Protein AF-A0A1S8CAJ8-F1 (afdb_monomer_lite)

pLDDT: mean 70.25, std 17.39, range [28.42, 95.5]

Secondary structure (DSSP, 8-state):
-TTHHHHTHHHHHHHHHHHHHHHHHHHTT---SSS--GGG-HHHHHHHHHHHHHHHHHHHT----HHHHHHHHHHHHHHHHHHHHHHHHT-S----S-------S------SS---SSS--EETTEE------B-TT-PBP-SEE-B-TTSPBP------TT-S-B-EEE-PPBPTTS-B-TTEES--EEE-SS-BBTTSPBPPTT-S-TTPPPPP--PPPPPP-------PPPP-

Foldseek 3Di:
DVVVVVVCVLVVLLVVLQCLLQVLLVVLVQDDPPFGQPPNDSVVSVVSSVVSSVLSNVLVVDPDDPVVNVVSVVVVVVVSVVSNVSSVVVPPPPCPDDDDDDDDDDDDDDPPADLDDPDFDADPVGFAAFDFDADLQGHTDFFDFDADPVRHGHTGHHDDQLPLQADWDWDFDADPVRHGDPRTPGIDIAGPPLCAGPVRHHDDPPSDDRPDDHDDDDDDHDPDPPPPPPPDDDDD

Radius of gyration: 28.66 Å; chains: 1; bounding box: 57×83×65 Å

Sequence (236 aa):
MRRLLLELRPAWWVLRGYLLIAVPCALAGQWDFPFPYPLGSSVLGLLLTVGAIAGSVALGRRERGPRLDRLIAVAGAFLGFVGFVLAVDSTGPSSADYGYVADSGYAPAPVLEQAVGQYPLVSRYGPVTDVLPFDAEGAPLEGVLLYDQDGRPLQVGFQEWWADGCARELRQPLADDGVPVANVFPQQYVLDGSGRDLNGVPVPLGSCDATVQRPDVAVPQFPASTSVSEATPPGD

Structure (mmCIF, N/CA/C/O backbone):
data_AF-A0A1S8CAJ8-F1
#
_entry.id   AF-A0A1S8CAJ8-F1
#
loop_
_atom_site.group_PDB
_atom_site.id
_atom_site.type_symbol
_atom_site.label_atom_id
_atom_site.label_alt_id
_atom_site.label_comp_id
_atom_site.label_asym_id
_atom_site.label_entity_id
_atom_site.label_seq_id
_atom_site.pdbx_PDB_ins_code
_atom_site.Cartn_x
_atom_site.Cartn_y
_atom_site.Cartn_z
_atom_site.occupancy
_atom_site.B_iso_or_equiv
_atom_site.auth_seq_id
_atom_site.auth_comp_id
_atom_site.auth_asym_id
_atom_site.auth_atom_id
_atom_site.pdbx_PDB_model_num
ATOM 1 N N . MET A 1 1 ? -36.709 -16.012 46.583 1.00 49.19 1 MET A N 1
ATOM 2 C CA . MET A 1 1 ? -36.529 -15.231 45.332 1.00 49.19 1 MET A CA 1
ATOM 3 C C . MET A 1 1 ? -36.386 -13.714 45.521 1.00 49.19 1 MET A C 1
ATOM 5 O O . MET A 1 1 ? -35.507 -13.153 44.889 1.00 49.19 1 MET A O 1
ATOM 9 N N . ARG A 1 2 ? -37.142 -13.021 46.395 1.00 49.50 2 ARG A N 1
ATOM 10 C CA . ARG A 1 2 ? -37.033 -11.545 46.559 1.00 49.50 2 ARG A CA 1
ATOM 11 C C . ARG A 1 2 ? -35.671 -10.999 47.046 1.00 49.50 2 ARG A C 1
ATOM 13 O O . ARG A 1 2 ? -35.387 -9.837 46.787 1.00 49.50 2 ARG A O 1
ATOM 20 N N . ARG A 1 3 ? -34.829 -11.801 47.717 1.00 50.88 3 ARG A N 1
ATOM 21 C CA . ARG A 1 3 ? -33.491 -11.369 48.186 1.00 50.88 3 ARG A CA 1
ATOM 22 C C . ARG A 1 3 ? -32.431 -11.301 47.073 1.00 50.88 3 ARG A C 1
ATOM 24 O O . ARG A 1 3 ? -31.668 -10.347 47.059 1.00 50.88 3 ARG A O 1
ATOM 31 N N . LEU A 1 4 ? -32.474 -12.202 46.086 1.00 49.84 4 LEU A N 1
ATOM 32 C CA . LEU A 1 4 ? -31.565 -12.169 44.924 1.00 49.84 4 LEU A CA 1
ATOM 33 C C . LEU A 1 4 ? -31.758 -10.897 44.073 1.00 49.84 4 LEU A C 1
ATOM 35 O O . LEU A 1 4 ? -30.799 -10.321 43.575 1.00 49.84 4 LEU A O 1
ATOM 39 N N . LEU A 1 5 ? -32.995 -10.395 43.974 1.00 48.28 5 LEU A N 1
ATOM 40 C CA . LEU A 1 5 ? -33.307 -9.143 43.268 1.00 48.28 5 LEU A CA 1
ATOM 41 C C . LEU A 1 5 ? -32.821 -7.881 44.004 1.00 48.28 5 LEU A C 1
ATOM 43 O O . LEU A 1 5 ? -32.692 -6.831 43.380 1.00 48.28 5 LEU A O 1
ATOM 47 N N . LEU A 1 6 ? -32.567 -7.957 45.316 1.00 48.22 6 LEU A N 1
ATOM 48 C CA . LEU A 1 6 ? -32.008 -6.853 46.105 1.00 48.22 6 LEU A CA 1
ATOM 49 C C . LEU A 1 6 ? -30.480 -6.777 45.961 1.00 48.22 6 LEU A C 1
ATOM 51 O O . LEU A 1 6 ? -29.946 -5.674 45.884 1.00 48.22 6 LEU A O 1
ATOM 55 N N . GLU A 1 7 ? -29.805 -7.923 45.843 1.00 51.38 7 GLU A N 1
ATOM 56 C CA . GLU A 1 7 ? -28.356 -8.013 45.591 1.00 51.38 7 GLU A CA 1
ATOM 57 C C . GLU A 1 7 ? -27.968 -7.708 44.139 1.00 51.38 7 GLU A C 1
ATOM 59 O O . GLU A 1 7 ? -26.875 -7.210 43.896 1.00 51.38 7 GLU A O 1
ATOM 64 N N . LEU A 1 8 ? -28.871 -7.912 43.173 1.00 50.31 8 LEU A N 1
ATOM 65 C CA . LEU A 1 8 ? -28.657 -7.550 41.763 1.00 50.31 8 LEU A CA 1
ATOM 66 C C . LEU A 1 8 ? -28.919 -6.067 41.452 1.00 50.31 8 LEU A C 1
ATOM 68 O O . LEU A 1 8 ? -28.642 -5.621 40.337 1.00 50.31 8 LEU A O 1
ATOM 72 N N . ARG A 1 9 ? -29.431 -5.278 42.410 1.00 58.22 9 ARG A N 1
ATOM 73 C CA . ARG A 1 9 ? -29.686 -3.838 42.206 1.00 58.22 9 ARG A CA 1
ATOM 74 C C . ARG A 1 9 ? -28.460 -3.082 41.681 1.00 58.22 9 ARG A C 1
ATOM 76 O O . ARG A 1 9 ? -28.633 -2.351 40.715 1.00 58.22 9 ARG A O 1
ATOM 83 N N . PRO A 1 10 ? -27.241 -3.258 42.224 1.00 58.81 10 PRO A N 1
ATOM 84 C CA . PRO A 1 10 ? -26.060 -2.568 41.709 1.00 58.81 10 PRO A CA 1
ATOM 85 C C . PRO A 1 10 ? -25.704 -3.028 40.290 1.00 58.81 10 PRO A C 1
ATOM 87 O O . PRO A 1 10 ? -25.408 -2.199 39.434 1.00 58.81 10 PRO A O 1
ATOM 90 N N . ALA A 1 11 ? -25.799 -4.336 40.020 1.00 61.97 11 ALA A N 1
ATOM 91 C CA . ALA A 1 11 ? -25.474 -4.927 38.721 1.00 61.97 11 ALA A CA 1
ATOM 92 C C . ALA A 1 11 ? -26.404 -4.426 37.608 1.00 61.97 11 ALA A C 1
ATOM 94 O O . ALA A 1 11 ? -25.954 -4.126 36.504 1.00 61.97 11 ALA A O 1
ATOM 95 N N . TRP A 1 12 ? -27.691 -4.245 37.914 1.00 69.19 12 TRP A N 1
ATOM 96 C CA . TRP A 1 12 ? -28.657 -3.686 36.970 1.00 69.19 12 TRP A CA 1
ATOM 97 C C . TRP A 1 12 ? -28.318 -2.249 36.553 1.00 69.19 12 TRP A C 1
ATOM 99 O O . TRP A 1 12 ? -28.575 -1.842 35.422 1.00 69.19 12 TRP A O 1
ATOM 109 N N . TRP A 1 13 ? -27.721 -1.460 37.445 1.00 71.38 13 TRP A N 1
ATOM 110 C CA . TRP A 1 13 ? -27.419 -0.060 37.144 1.00 71.38 13 TRP A CA 1
ATOM 111 C C . TRP A 1 13 ? -26.140 0.077 36.334 1.00 71.38 13 TRP A C 1
ATOM 113 O O . TRP A 1 13 ? -26.065 0.940 35.460 1.00 71.38 13 TRP A O 1
ATOM 123 N N . VAL A 1 14 ? -25.177 -0.813 36.574 1.00 68.12 14 VAL A N 1
ATOM 124 C CA . VAL A 1 14 ? -24.003 -0.975 35.714 1.00 68.12 14 VAL A CA 1
ATOM 125 C C . VAL A 1 14 ? -24.443 -1.394 34.313 1.00 68.12 14 VAL A C 1
ATOM 127 O O . VAL A 1 14 ? -24.065 -0.740 33.345 1.00 68.12 14 VAL A O 1
ATOM 130 N N . LEU A 1 15 ? -25.324 -2.394 34.204 1.00 71.44 15 LEU A N 1
ATOM 131 C CA . LEU A 1 15 ? -25.868 -2.843 32.922 1.00 71.44 15 LEU A CA 1
ATOM 132 C C . LEU A 1 15 ? -26.594 -1.713 32.180 1.00 71.44 15 LEU A C 1
ATOM 134 O O . LEU A 1 15 ? -26.384 -1.530 30.988 1.00 71.44 15 LEU A O 1
ATOM 138 N N . ARG A 1 16 ? -27.399 -0.905 32.878 1.00 73.69 16 ARG A N 1
ATOM 139 C CA . ARG A 1 16 ? -28.088 0.244 32.272 1.00 73.69 16 ARG A CA 1
ATOM 140 C C . ARG A 1 16 ? -27.120 1.318 31.770 1.00 73.69 16 ARG A C 1
ATOM 142 O O . ARG A 1 16 ? -27.332 1.853 30.687 1.00 73.69 16 ARG A O 1
ATOM 149 N N . GLY A 1 17 ? -26.084 1.639 32.547 1.00 68.00 17 GLY A N 1
ATOM 150 C CA . GLY A 1 17 ? -25.059 2.609 32.146 1.00 68.00 17 GLY A CA 1
ATOM 151 C C . GLY A 1 17 ? -24.258 2.126 30.939 1.00 68.00 17 GLY A C 1
ATOM 152 O O . GLY A 1 17 ? -24.022 2.894 30.015 1.00 68.00 17 GLY A O 1
ATOM 153 N N . TYR A 1 18 ? -23.927 0.834 30.914 1.00 67.31 18 TYR A N 1
ATOM 154 C CA . TYR A 1 18 ? -23.268 0.192 29.782 1.00 67.31 18 TYR A CA 1
ATOM 155 C C . TYR A 1 18 ? -24.151 0.202 28.529 1.00 67.31 18 TYR A C 1
ATOM 157 O O . TYR A 1 18 ? -23.716 0.666 27.481 1.00 67.31 18 TYR A O 1
ATOM 165 N N . LEU A 1 19 ? -25.417 -0.219 28.640 1.00 68.81 19 LEU A N 1
ATOM 166 C CA . LEU A 1 19 ? -26.355 -0.269 27.511 1.00 68.81 19 LEU A CA 1
ATOM 167 C C . LEU A 1 19 ? -26.645 1.106 26.895 1.00 68.81 19 LEU A C 1
ATOM 169 O O . LEU A 1 19 ? -26.866 1.181 25.690 1.00 68.81 19 LEU A O 1
ATOM 173 N N . LEU A 1 20 ? -26.609 2.186 27.683 1.00 69.56 20 LEU A N 1
ATOM 174 C CA . LEU A 1 20 ? -26.774 3.549 27.165 1.00 69.56 20 LEU A CA 1
ATOM 175 C C . LEU A 1 20 ? -25.691 3.957 26.161 1.00 69.56 20 LEU A C 1
ATOM 177 O O . LEU A 1 20 ? -25.966 4.798 25.315 1.00 69.56 20 LEU A O 1
ATOM 181 N N . ILE A 1 21 ? -24.490 3.386 26.255 1.00 66.25 21 ILE A N 1
ATOM 182 C CA . ILE A 1 21 ? -23.379 3.669 25.335 1.00 66.25 21 ILE A CA 1
ATOM 183 C C . ILE A 1 21 ? -23.249 2.550 24.298 1.00 66.25 21 ILE A C 1
ATOM 185 O O . ILE A 1 21 ? -23.093 2.808 23.109 1.00 66.25 21 ILE A O 1
ATOM 189 N N . ALA A 1 22 ? -23.397 1.300 24.736 1.00 64.69 22 ALA A N 1
ATOM 190 C CA . ALA A 1 22 ? -23.270 0.113 23.905 1.00 64.69 22 ALA A CA 1
ATOM 191 C C . ALA A 1 22 ? -24.309 0.063 22.770 1.00 64.69 22 ALA A C 1
ATOM 193 O O . ALA A 1 22 ? -23.949 -0.229 21.634 1.00 64.69 22 ALA A O 1
ATOM 194 N N . VAL A 1 23 ? -25.585 0.365 23.039 1.00 66.81 23 VAL A N 1
ATOM 195 C CA . VAL A 1 23 ? -26.645 0.261 22.018 1.00 66.81 23 VAL A CA 1
ATOM 196 C C . VAL A 1 23 ? -26.480 1.302 20.900 1.00 66.81 23 VAL A C 1
ATOM 198 O O . VAL A 1 23 ? -26.521 0.903 19.737 1.00 66.81 23 VAL A O 1
ATOM 201 N N . PRO A 1 24 ? -26.237 2.599 21.184 1.00 62.88 24 PRO A N 1
ATOM 202 C CA . PRO A 1 24 ? -25.949 3.572 20.130 1.00 62.88 24 PRO A CA 1
ATOM 203 C C . PRO A 1 24 ? -24.703 3.227 19.306 1.00 62.88 24 PRO A C 1
ATOM 205 O O . PRO A 1 24 ? -24.753 3.316 18.084 1.00 62.88 24 PRO A O 1
ATOM 208 N N . CYS A 1 25 ? -23.616 2.776 19.942 1.00 62.31 25 CYS A N 1
ATOM 209 C CA . CYS A 1 25 ? -22.395 2.390 19.226 1.00 62.31 25 CYS A CA 1
ATOM 210 C C . CYS A 1 25 ? -22.593 1.140 18.355 1.00 62.31 25 CYS A C 1
ATOM 212 O O . CYS A 1 25 ? -22.070 1.089 17.245 1.00 62.31 25 CYS A O 1
ATOM 214 N N . ALA A 1 26 ? -23.386 0.163 18.811 1.00 62.94 26 ALA A N 1
ATOM 215 C CA . ALA A 1 26 ? -23.750 -1.006 18.009 1.00 62.94 26 ALA A CA 1
ATOM 216 C C . ALA A 1 26 ? -24.586 -0.624 16.777 1.00 62.94 26 ALA A C 1
ATOM 218 O O . ALA A 1 26 ? -24.349 -1.141 15.690 1.00 62.94 26 ALA A O 1
ATOM 219 N N . LEU A 1 27 ? -25.538 0.304 16.928 1.00 65.88 27 LEU A N 1
ATOM 220 C CA . LEU A 1 27 ? -26.359 0.796 15.815 1.00 65.88 27 LEU A CA 1
ATOM 221 C C . LEU A 1 27 ? -25.560 1.637 14.809 1.00 65.88 27 LEU A C 1
ATOM 223 O O . LEU A 1 27 ? -25.912 1.660 13.635 1.00 65.88 27 LEU A O 1
ATOM 227 N N . ALA A 1 28 ? -24.487 2.295 15.253 1.00 61.41 28 ALA A N 1
ATOM 228 C CA . ALA A 1 28 ? -23.590 3.081 14.407 1.00 61.41 28 ALA A CA 1
ATOM 229 C C . ALA A 1 28 ? -22.480 2.248 13.730 1.00 61.41 28 ALA A C 1
ATOM 231 O O . ALA A 1 28 ? -21.616 2.818 13.072 1.00 61.41 28 ALA A O 1
ATOM 232 N N . GLY A 1 29 ? -22.451 0.921 13.918 1.00 57.50 29 GLY A N 1
ATOM 233 C CA . GLY A 1 29 ? -21.389 0.055 13.383 1.00 57.50 29 GLY A CA 1
ATOM 234 C C . GLY A 1 29 ? -20.019 0.233 14.059 1.00 57.50 29 GLY A C 1
ATOM 235 O O . GLY A 1 29 ? -19.026 -0.299 13.580 1.00 57.50 29 GLY A O 1
ATOM 236 N N . GLN A 1 30 ? -19.955 0.953 15.183 1.00 58.12 30 GLN A N 1
ATOM 237 C CA . GLN A 1 30 ? -18.731 1.314 15.916 1.00 58.12 30 GLN A CA 1
ATOM 238 C C . GLN A 1 30 ? -18.498 0.378 17.117 1.00 58.12 30 GLN A C 1
ATOM 240 O O . GLN A 1 30 ? -18.263 0.815 18.253 1.00 58.12 30 GLN A O 1
ATOM 245 N N . TRP A 1 31 ? -18.649 -0.927 16.887 1.00 53.81 31 TRP A N 1
ATOM 246 C CA . TRP A 1 31 ? -18.607 -1.947 17.931 1.00 53.81 31 TRP A CA 1
ATOM 247 C C . TRP A 1 31 ? -17.283 -2.709 17.936 1.00 53.81 31 TRP A C 1
ATOM 249 O O . TRP A 1 31 ? -16.993 -3.437 16.994 1.00 53.81 31 TRP A O 1
ATOM 259 N N . ASP A 1 32 ? -16.556 -2.623 19.050 1.00 57.66 32 ASP A N 1
ATOM 260 C CA . ASP A 1 32 ? -15.457 -3.527 19.382 1.00 57.66 32 ASP A CA 1
ATOM 261 C C . ASP A 1 32 ? -15.724 -4.155 20.753 1.00 57.66 32 ASP A C 1
ATOM 263 O O . ASP A 1 32 ? -16.130 -3.495 21.713 1.00 57.66 32 ASP A O 1
ATOM 267 N N . PHE A 1 33 ? -15.544 -5.468 20.865 1.00 48.41 33 PHE A N 1
ATOM 268 C CA . PHE A 1 33 ? -15.739 -6.164 22.134 1.00 48.41 33 PHE A CA 1
ATOM 269 C C . PHE A 1 33 ? -14.426 -6.144 22.934 1.00 48.41 33 PHE A C 1
ATOM 271 O O . PHE A 1 33 ? -13.413 -6.596 22.401 1.00 48.41 33 PHE A O 1
ATOM 278 N N . PRO A 1 34 ? -14.391 -5.699 24.210 1.00 53.03 34 PRO A N 1
ATOM 279 C CA . PRO A 1 34 ? -15.514 -5.362 25.097 1.00 53.03 34 PRO A CA 1
ATOM 280 C C . PRO A 1 34 ? -15.831 -3.855 25.254 1.00 53.03 34 PRO A C 1
ATOM 282 O O . PRO A 1 34 ? -16.718 -3.516 26.047 1.00 53.03 34 PRO A O 1
ATOM 285 N N . PHE A 1 35 ? -15.136 -2.953 24.549 1.00 56.06 35 PHE A N 1
ATOM 286 C CA . PHE A 1 35 ? -15.301 -1.501 24.693 1.00 56.06 35 PHE A CA 1
ATOM 287 C C . PHE A 1 35 ? -15.752 -0.841 23.383 1.00 56.06 35 PHE A C 1
ATOM 289 O O . PHE A 1 35 ? -15.041 -0.957 22.387 1.00 56.06 35 PHE A O 1
ATOM 296 N N . PRO A 1 36 ? -16.874 -0.092 23.386 1.00 55.28 36 PRO A N 1
ATOM 297 C CA . PRO A 1 36 ? -17.313 0.637 22.203 1.00 55.28 36 PRO A CA 1
ATOM 298 C C . PRO A 1 36 ? -16.224 1.616 21.751 1.00 55.28 36 PRO A C 1
ATOM 300 O O . PRO A 1 36 ? -15.539 2.210 22.588 1.00 55.28 36 PRO A O 1
ATOM 303 N N . TYR A 1 37 ? -16.090 1.793 20.437 1.00 62.34 37 TYR A N 1
ATOM 304 C CA . TYR A 1 37 ? -15.040 2.589 19.800 1.00 62.34 37 TYR A CA 1
ATOM 305 C C . TYR A 1 37 ? -15.639 3.848 19.146 1.00 62.34 37 TYR A C 1
ATOM 307 O O . TYR A 1 37 ? -15.637 3.978 17.922 1.00 62.34 37 TYR A O 1
ATOM 315 N N . PRO A 1 38 ? -16.209 4.787 19.928 1.00 56.25 38 PRO A N 1
ATOM 316 C CA . PRO A 1 38 ? -16.704 6.026 19.358 1.00 56.25 38 PRO A CA 1
ATOM 317 C C . PRO A 1 38 ? -15.524 6.854 18.833 1.00 56.25 38 PRO A C 1
ATOM 319 O O . PRO A 1 38 ? -14.527 7.049 19.536 1.00 56.25 38 PRO A O 1
ATOM 322 N N . LEU A 1 39 ? -15.662 7.377 17.612 1.00 52.75 39 LEU A N 1
ATOM 323 C CA . LEU A 1 39 ? -14.756 8.373 17.016 1.00 52.75 39 LEU A CA 1
ATOM 324 C C . LEU A 1 39 ? -13.290 7.932 16.836 1.00 52.75 39 LEU A C 1
ATOM 326 O O . LEU A 1 39 ? -12.401 8.782 16.834 1.00 52.75 39 LEU A O 1
ATOM 330 N N . GLY A 1 40 ? -12.983 6.638 16.723 1.00 55.88 40 GLY A N 1
ATOM 331 C CA . GLY A 1 40 ? -11.590 6.233 16.500 1.00 55.88 40 GLY A CA 1
ATOM 332 C C . GLY A 1 40 ? -10.734 6.106 17.772 1.00 55.88 40 GLY A C 1
ATOM 333 O O . GLY A 1 40 ? -9.522 5.899 17.685 1.00 55.88 40 GLY A O 1
ATOM 334 N N . SER A 1 41 ? -11.313 6.246 18.975 1.00 59.03 41 SER A N 1
ATOM 335 C CA . SER A 1 41 ? -10.549 6.239 20.232 1.00 59.03 41 SER A CA 1
ATOM 336 C C . SER A 1 41 ? -11.132 5.305 21.292 1.00 59.03 41 SER A C 1
ATOM 338 O O . SER A 1 41 ? -12.169 5.571 21.904 1.00 59.03 41 SER A O 1
ATOM 340 N N . SER A 1 42 ? -10.382 4.246 21.602 1.00 61.88 42 SER A N 1
ATOM 341 C CA . SER A 1 42 ? -10.684 3.298 22.684 1.00 61.88 42 SER A CA 1
ATOM 342 C C . SER A 1 42 ? -10.671 3.954 24.073 1.00 61.88 42 SER A C 1
ATOM 344 O O . SER A 1 42 ? -11.432 3.564 24.960 1.00 61.88 42 SER A O 1
ATOM 346 N N . VAL A 1 43 ? -9.863 5.002 24.262 1.00 66.38 43 VAL A N 1
ATOM 347 C CA . VAL A 1 43 ? -9.785 5.766 25.520 1.00 66.38 43 VAL A CA 1
ATOM 348 C C . VAL A 1 43 ? -11.067 6.566 25.754 1.00 66.38 43 VAL A C 1
ATOM 350 O O . VAL A 1 43 ? -11.585 6.600 26.871 1.00 66.38 43 VAL A O 1
ATOM 353 N N . LEU A 1 44 ? -11.611 7.179 24.701 1.00 65.62 44 LEU A N 1
ATOM 354 C CA . LEU A 1 44 ? -12.826 7.986 24.789 1.00 65.62 44 LEU A CA 1
ATOM 355 C C . LEU A 1 44 ? -14.062 7.109 25.039 1.00 65.62 44 LEU A C 1
ATOM 357 O O . LEU A 1 44 ? -14.877 7.430 25.907 1.00 65.62 44 LEU A O 1
ATOM 361 N N . GLY A 1 45 ? -14.146 5.954 24.370 1.00 63.22 45 GLY A N 1
ATOM 362 C CA . GLY A 1 45 ? -15.167 4.937 24.634 1.00 63.22 45 GLY A CA 1
ATOM 363 C C . GLY A 1 45 ? -15.148 4.421 26.072 1.00 63.22 45 GLY A 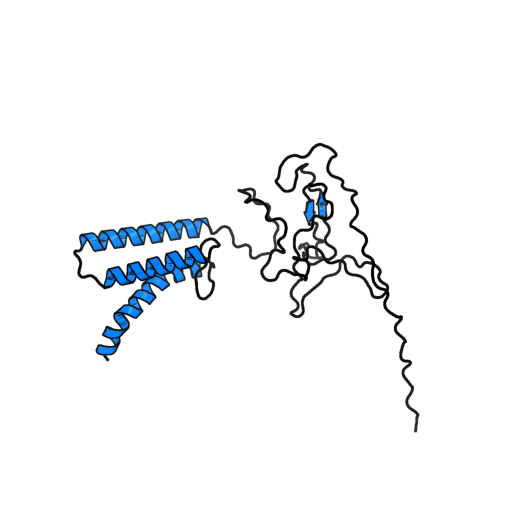C 1
ATOM 364 O O . GLY A 1 45 ? -16.198 4.313 26.716 1.00 63.22 45 GLY A O 1
ATOM 365 N N . LEU A 1 46 ? -13.955 4.188 26.628 1.00 66.50 46 LEU A N 1
ATOM 366 C CA . LEU A 1 46 ? -13.790 3.782 28.022 1.00 66.50 46 LEU A CA 1
ATOM 367 C C . LEU A 1 46 ? -14.242 4.878 28.996 1.00 66.50 46 LEU A C 1
ATOM 369 O O . LEU A 1 46 ? -14.992 4.591 29.930 1.00 66.50 46 LEU A O 1
ATOM 373 N N . LEU A 1 47 ? -13.858 6.136 28.767 1.00 67.69 47 LEU A N 1
ATOM 374 C CA . LEU A 1 47 ? -14.250 7.258 29.628 1.00 67.69 47 LEU A CA 1
ATOM 375 C C . LEU A 1 47 ? -15.762 7.503 29.621 1.00 67.69 47 LEU A C 1
ATOM 377 O O . LEU A 1 47 ? -16.351 7.693 30.688 1.00 67.69 47 LEU A O 1
ATOM 381 N N . LEU A 1 48 ? -16.407 7.448 28.452 1.00 67.12 48 LEU A N 1
ATOM 382 C CA . LEU A 1 48 ? -17.862 7.583 28.341 1.00 67.12 48 LEU A CA 1
ATOM 383 C C . LEU A 1 48 ? -18.590 6.433 29.035 1.00 67.12 48 LEU A C 1
ATOM 385 O O . LEU A 1 48 ? -19.544 6.667 29.776 1.00 67.12 48 LEU A O 1
ATOM 389 N N . THR A 1 49 ? -18.109 5.203 28.856 1.00 67.69 49 THR A N 1
ATOM 390 C CA . THR A 1 49 ? -18.702 4.017 29.486 1.00 67.69 49 THR A CA 1
ATOM 391 C C . THR A 1 49 ? 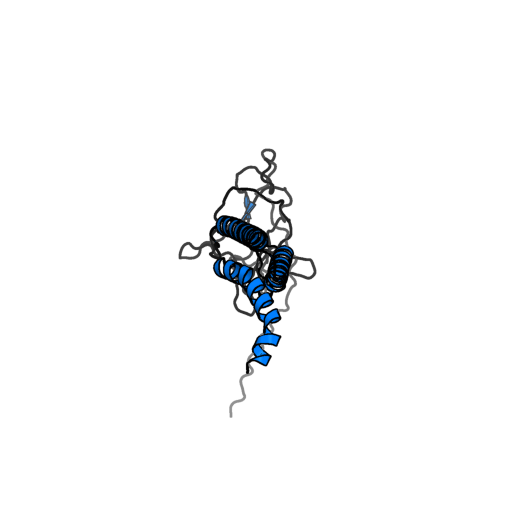-18.569 4.081 31.006 1.00 67.69 49 THR A C 1
ATOM 393 O O . THR A 1 49 ? -19.552 3.906 31.727 1.00 67.69 49 THR A O 1
ATOM 396 N N . VAL A 1 50 ? -17.380 4.408 31.519 1.00 67.94 50 VAL A N 1
ATOM 397 C CA . VAL A 1 50 ? -17.140 4.568 32.962 1.00 67.94 50 VAL A CA 1
ATOM 398 C C . VAL A 1 50 ? -17.962 5.728 33.527 1.00 67.94 50 VAL A C 1
ATOM 400 O O . VAL A 1 50 ? -18.571 5.577 34.586 1.00 67.94 50 VAL A O 1
ATOM 403 N N . GLY A 1 51 ? -18.051 6.856 32.818 1.00 71.12 51 GLY A N 1
ATOM 404 C CA . GLY A 1 51 ? -18.872 8.004 33.207 1.00 71.12 51 GLY A CA 1
ATOM 405 C C . GLY A 1 51 ? -20.366 7.676 33.262 1.00 71.12 51 GLY A C 1
ATOM 406 O O . GLY A 1 51 ? -21.036 8.008 34.242 1.00 71.12 51 GLY A O 1
ATOM 407 N N . ALA A 1 52 ? -20.884 6.960 32.263 1.00 70.31 52 ALA A N 1
ATOM 408 C CA . ALA A 1 52 ? -22.278 6.523 32.208 1.00 70.31 52 ALA A CA 1
ATOM 409 C C . ALA A 1 52 ? -22.606 5.503 33.307 1.00 70.31 52 ALA A C 1
ATOM 411 O O . ALA A 1 52 ? -23.650 5.603 33.957 1.00 70.31 52 ALA A O 1
ATOM 412 N N . ILE A 1 53 ? -21.699 4.558 33.577 1.00 69.38 53 ILE A N 1
ATOM 413 C CA . ILE A 1 53 ? -21.825 3.609 34.691 1.00 69.38 53 ILE A CA 1
ATOM 414 C C . ILE A 1 53 ? -21.811 4.359 36.025 1.00 69.38 53 ILE A C 1
ATOM 416 O O . ILE A 1 53 ? -22.711 4.161 36.839 1.00 69.38 53 ILE A O 1
ATOM 420 N N . ALA A 1 54 ? -20.851 5.259 36.247 1.00 67.88 54 ALA A N 1
ATOM 421 C CA . ALA A 1 54 ? -20.752 6.042 37.477 1.00 67.88 54 ALA A CA 1
ATOM 422 C C . ALA A 1 54 ? -21.987 6.933 37.695 1.00 67.88 54 ALA A C 1
ATOM 424 O O . ALA A 1 54 ? -22.511 6.993 38.809 1.00 67.88 54 ALA A O 1
ATOM 425 N N . GLY A 1 55 ? -22.498 7.570 36.637 1.00 67.38 55 GLY A N 1
ATOM 426 C CA . GLY A 1 55 ? -23.726 8.366 36.667 1.00 67.38 55 GLY A CA 1
ATOM 427 C C . GLY A 1 55 ? -24.965 7.523 36.975 1.00 67.38 55 GLY A C 1
ATOM 428 O O . GLY A 1 55 ? -25.749 7.878 37.854 1.00 67.38 55 GLY A O 1
ATOM 429 N N . SER A 1 56 ? -25.106 6.365 36.325 1.00 67.88 56 SER A N 1
ATOM 430 C CA . SER A 1 56 ? -26.195 5.412 36.573 1.00 67.88 56 SER A CA 1
ATOM 431 C C . SER A 1 56 ? -26.166 4.890 38.016 1.00 67.88 56 SER A C 1
ATOM 433 O O . SER A 1 56 ? -27.189 4.899 38.706 1.00 67.88 56 SER A O 1
ATOM 435 N N . VAL A 1 57 ? -24.973 4.537 38.514 1.00 65.81 57 VAL A N 1
ATOM 436 C CA . VAL A 1 57 ? -24.719 4.109 39.901 1.00 65.81 57 VAL A CA 1
ATOM 437 C C . VAL A 1 57 ? -24.996 5.229 40.907 1.00 65.81 57 VAL A C 1
ATOM 439 O O . VAL A 1 57 ? -25.510 4.965 41.990 1.00 65.81 57 VAL A O 1
ATOM 442 N N . ALA A 1 58 ? -24.695 6.485 40.584 1.00 64.50 58 ALA A N 1
ATOM 443 C CA . ALA A 1 58 ? -24.990 7.617 41.459 1.00 64.50 58 ALA A CA 1
ATOM 444 C C . ALA A 1 58 ? -26.492 7.942 41.515 1.00 64.50 58 ALA A C 1
ATOM 446 O O . ALA A 1 58 ? -26.989 8.305 42.585 1.00 64.50 58 ALA A O 1
ATOM 447 N N . LEU A 1 59 ? -27.202 7.791 40.390 1.00 62.91 59 LEU A N 1
ATOM 448 C CA . LEU A 1 59 ? -28.616 8.136 40.251 1.00 62.91 59 LEU A CA 1
ATOM 449 C C . LEU A 1 59 ? -29.526 7.178 41.017 1.00 62.91 59 LEU A C 1
ATOM 451 O O . LEU A 1 59 ? -30.391 7.625 41.759 1.00 62.91 59 LEU A O 1
ATOM 455 N N . GLY A 1 60 ? -29.324 5.864 40.915 1.00 60.34 60 GLY A N 1
ATOM 456 C CA . GLY A 1 60 ? -30.196 4.957 41.667 1.00 60.34 60 GLY A CA 1
ATOM 457 C C . GLY A 1 60 ? -29.908 4.949 43.179 1.00 60.34 60 GLY A C 1
ATOM 458 O O . GLY A 1 60 ? -30.727 4.456 43.954 1.00 60.34 60 GLY A O 1
ATOM 459 N N . ARG A 1 61 ? -28.723 5.415 43.624 1.00 63.06 61 ARG A N 1
ATOM 460 C CA . ARG A 1 61 ? -28.226 5.231 45.009 1.00 63.06 61 ARG A CA 1
ATOM 461 C C . ARG A 1 61 ? -28.761 6.311 45.936 1.00 63.06 61 ARG A C 1
ATOM 463 O O . ARG A 1 61 ? -28.446 6.294 47.124 1.00 63.06 61 ARG A O 1
ATOM 470 N N . ARG A 1 62 ? -29.509 7.278 45.408 1.00 52.41 62 ARG A N 1
ATOM 471 C CA . ARG A 1 62 ? -29.884 8.490 46.125 1.00 52.41 62 ARG A CA 1
ATOM 472 C C . ARG A 1 62 ? -31.392 8.691 46.097 1.00 52.41 62 ARG A C 1
ATOM 474 O O . ARG A 1 62 ? -31.964 9.012 45.069 1.00 52.41 62 ARG A O 1
ATOM 481 N N . GLU A 1 63 ? -32.000 8.600 47.276 1.00 51.25 63 GLU A N 1
ATOM 482 C CA . GLU A 1 63 ? -33.265 9.264 47.590 1.00 51.25 63 GLU A CA 1
ATOM 483 C C . GLU A 1 63 ? -32.994 10.776 47.642 1.00 51.25 63 GLU A C 1
ATOM 485 O O . GLU A 1 63 ? -32.622 11.322 48.683 1.00 51.25 63 GLU A O 1
ATOM 490 N N . ARG A 1 64 ? -33.044 11.470 46.500 1.00 51.62 64 ARG A N 1
ATOM 491 C CA . ARG A 1 64 ? -32.876 12.930 46.457 1.00 51.62 64 ARG A CA 1
ATOM 492 C C . ARG A 1 64 ? -34.006 13.597 45.698 1.00 51.62 64 ARG A C 1
ATOM 494 O O . ARG A 1 64 ? -34.655 13.005 44.854 1.00 51.62 64 ARG A O 1
ATOM 501 N N . GLY A 1 65 ? -34.294 14.832 46.107 1.00 59.78 65 GLY A N 1
ATOM 502 C CA . GLY A 1 65 ? -35.508 15.538 45.720 1.00 59.78 65 GLY A CA 1
ATOM 503 C C . GLY A 1 65 ? -35.663 15.729 44.202 1.00 59.78 65 GLY A C 1
ATOM 504 O O . GLY A 1 65 ? -34.672 15.891 43.484 1.00 59.78 65 GLY A O 1
ATOM 505 N N . PRO A 1 66 ? -36.915 15.840 43.719 1.00 58.22 66 PRO A N 1
ATOM 506 C CA . PRO A 1 66 ? -37.293 15.716 42.305 1.00 58.22 66 PRO A CA 1
ATOM 507 C C . PRO A 1 66 ? -36.681 16.771 41.370 1.00 58.22 66 PRO A C 1
ATOM 509 O O . PRO A 1 66 ? -36.768 16.644 40.152 1.00 58.22 66 PRO A O 1
ATOM 512 N N . ARG A 1 67 ? -36.083 17.838 41.911 1.00 57.09 67 ARG A N 1
ATOM 513 C CA . ARG A 1 67 ? -35.432 18.897 41.127 1.00 57.09 67 ARG A CA 1
ATOM 514 C C . ARG A 1 67 ? -34.026 18.510 40.671 1.00 57.09 67 ARG A C 1
ATOM 516 O O . ARG A 1 67 ? -33.651 18.848 39.554 1.00 57.09 67 ARG A O 1
ATOM 523 N N . LEU A 1 68 ? -33.271 17.797 41.509 1.00 55.19 68 LEU A N 1
ATOM 524 C CA . LEU A 1 68 ? -31.901 17.396 41.186 1.00 55.19 68 LEU A CA 1
ATOM 525 C C . LEU A 1 68 ? -31.894 16.188 40.241 1.00 55.19 68 LEU A C 1
ATOM 527 O O . LEU A 1 68 ? -31.109 16.159 39.300 1.00 55.19 68 LEU A O 1
ATOM 531 N N . ASP A 1 69 ? -32.843 15.268 40.424 1.00 57.66 69 ASP A N 1
ATOM 532 C CA . ASP A 1 69 ? -33.059 14.132 39.521 1.00 57.66 69 ASP A CA 1
ATOM 533 C C . ASP A 1 69 ? -33.443 14.587 38.113 1.00 57.66 69 ASP A C 1
ATOM 535 O O . ASP A 1 69 ? -32.928 14.062 37.130 1.00 57.66 69 ASP A O 1
ATOM 539 N N . ARG A 1 70 ? -34.296 15.615 37.998 1.00 59.72 70 ARG A N 1
ATOM 540 C CA . ARG A 1 70 ? -34.626 16.221 36.701 1.00 59.72 70 ARG A CA 1
ATOM 541 C C . ARG A 1 70 ? -33.417 16.888 36.060 1.00 59.72 70 ARG A C 1
ATOM 543 O O . ARG A 1 70 ? -33.221 16.720 34.867 1.00 59.72 70 ARG A O 1
ATOM 550 N N . LEU A 1 71 ? -32.596 17.603 36.830 1.00 63.06 71 LEU A N 1
ATOM 551 C CA . LEU A 1 71 ? -31.378 18.234 36.313 1.00 63.06 71 LEU A CA 1
ATOM 552 C C . LEU A 1 71 ? -30.374 17.202 35.790 1.00 63.06 71 LEU A C 1
ATOM 554 O O . LEU A 1 71 ? -29.831 17.381 34.707 1.00 63.06 71 LEU A O 1
ATOM 558 N N . ILE A 1 72 ? -30.173 16.102 36.518 1.00 59.47 72 ILE A N 1
ATOM 559 C CA . ILE A 1 72 ? -29.265 15.024 36.105 1.00 59.47 72 ILE A CA 1
ATOM 560 C C . ILE A 1 72 ? -29.841 14.252 34.912 1.00 59.47 72 ILE A C 1
ATOM 562 O O . ILE A 1 72 ? -29.100 13.924 33.990 1.00 59.47 72 ILE A O 1
ATOM 566 N N . ALA A 1 73 ? -31.153 14.003 34.880 1.00 62.50 73 ALA A N 1
ATOM 567 C CA . ALA A 1 73 ? -31.812 13.367 33.741 1.00 62.50 73 ALA A CA 1
ATOM 568 C C . ALA A 1 73 ? -31.746 14.237 32.480 1.00 62.50 73 ALA A C 1
ATOM 570 O O . ALA A 1 73 ? -31.468 13.720 31.404 1.00 62.50 73 ALA A O 1
ATOM 571 N N . VAL A 1 74 ? -31.946 15.551 32.611 1.00 69.69 74 VAL A N 1
ATOM 572 C CA . VAL A 1 74 ? -31.812 16.505 31.502 1.00 69.69 74 VAL A CA 1
ATOM 573 C C . VAL A 1 74 ? -30.358 16.602 31.052 1.00 69.69 74 VAL A C 1
ATOM 575 O O . VAL A 1 74 ? -30.108 16.566 29.856 1.00 69.69 74 VAL A O 1
ATOM 578 N N . ALA A 1 75 ? -29.394 16.643 31.976 1.00 65.44 75 ALA A N 1
ATOM 579 C CA . ALA A 1 75 ? -27.975 16.651 31.631 1.00 65.44 75 ALA A CA 1
ATOM 580 C C . ALA A 1 75 ? -27.545 15.354 30.928 1.00 65.44 75 ALA A C 1
ATOM 582 O O . ALA A 1 75 ? -26.820 15.412 29.943 1.00 65.44 75 ALA A O 1
ATOM 583 N N . GLY A 1 76 ? -28.028 14.194 31.384 1.00 63.44 76 GLY A N 1
ATOM 584 C CA . GLY A 1 76 ? -27.772 12.899 30.751 1.00 63.44 76 GLY A CA 1
ATOM 585 C C . GLY A 1 76 ? -28.458 12.750 29.393 1.00 63.44 76 GLY A C 1
ATOM 586 O O . GLY A 1 76 ? -27.846 12.244 28.461 1.00 63.44 76 GLY A O 1
ATOM 587 N N . ALA A 1 77 ? -29.694 13.234 29.251 1.00 66.62 77 ALA A N 1
ATOM 588 C CA . ALA A 1 77 ? -30.398 13.269 27.971 1.00 66.62 77 ALA A CA 1
ATOM 589 C C . ALA A 1 77 ? -29.729 14.235 26.989 1.00 66.62 77 ALA A C 1
ATOM 591 O O . ALA A 1 77 ? -29.615 13.917 25.814 1.00 66.62 77 ALA A O 1
ATOM 592 N N . PHE A 1 78 ? -29.237 15.378 27.471 1.00 69.50 78 PHE A N 1
ATOM 593 C CA . PHE A 1 78 ? -28.484 16.333 26.669 1.00 69.50 78 PHE A CA 1
ATOM 594 C C . PHE A 1 78 ? -27.136 15.754 26.236 1.00 69.50 78 PHE A C 1
ATOM 596 O O . PHE A 1 78 ? -26.813 15.819 25.060 1.00 69.50 78 PHE A O 1
ATOM 603 N N . LEU A 1 79 ? -26.386 15.110 27.138 1.00 64.81 79 LEU A N 1
ATOM 604 C CA . LEU A 1 79 ? -25.144 14.417 26.776 1.00 64.81 79 LEU A CA 1
ATOM 605 C C . LEU A 1 79 ? -25.392 13.262 25.803 1.00 64.81 79 LEU A C 1
ATOM 607 O O . LEU A 1 79 ? -24.633 13.100 24.856 1.00 64.81 79 LEU A O 1
ATOM 611 N N . GLY A 1 80 ? -26.454 12.482 26.013 1.00 66.94 80 GLY A N 1
ATOM 612 C CA . GLY A 1 80 ? -26.854 11.410 25.104 1.00 66.94 80 GLY A CA 1
ATOM 613 C C . GLY A 1 80 ? -27.280 11.943 23.738 1.00 66.94 80 GLY A C 1
ATOM 614 O O . GLY A 1 80 ? -26.912 11.368 22.723 1.00 66.94 80 GLY A O 1
ATOM 615 N N . PHE A 1 81 ? -27.994 13.068 23.701 1.00 70.12 81 PHE A N 1
ATOM 616 C CA . PHE A 1 81 ? -28.391 13.739 22.466 1.00 70.12 81 PHE A CA 1
ATOM 617 C C . PHE A 1 81 ? -27.192 14.338 21.731 1.00 70.12 81 PHE A C 1
ATOM 619 O O . PHE A 1 81 ? -27.071 14.145 20.532 1.00 70.12 81 PHE A O 1
ATOM 626 N N . VAL A 1 82 ? -26.273 15.002 22.435 1.00 67.06 82 VAL A N 1
ATOM 627 C CA . VAL A 1 82 ? -25.019 15.505 21.855 1.00 67.06 82 VAL A CA 1
ATOM 628 C C . VAL A 1 82 ? -24.176 14.342 21.334 1.00 67.06 82 VAL A C 1
ATOM 630 O O . VAL A 1 82 ? -23.705 14.399 20.207 1.00 67.06 82 VAL A O 1
ATOM 633 N N . GLY A 1 83 ? -24.052 13.253 22.098 1.00 61.94 83 GLY A N 1
ATOM 634 C CA . GLY A 1 83 ? -23.385 12.032 21.647 1.00 61.94 83 GLY A CA 1
ATOM 635 C C . GLY A 1 83 ? -24.048 11.417 20.413 1.00 61.94 83 GLY A C 1
ATOM 636 O O . GLY A 1 83 ? -23.349 11.012 19.495 1.00 61.94 83 GLY A O 1
ATOM 637 N N . PHE A 1 84 ? -25.382 11.404 20.350 1.00 66.00 84 PHE A N 1
ATOM 638 C CA . PHE A 1 84 ? -26.141 10.920 19.196 1.00 66.00 84 PHE A CA 1
ATOM 639 C C . PHE A 1 84 ? -25.969 11.818 17.969 1.00 66.00 84 PHE A C 1
ATOM 641 O O . PHE A 1 84 ? -25.711 11.308 16.890 1.00 66.00 84 PHE A O 1
ATOM 648 N N . VAL A 1 85 ? -26.062 13.141 18.119 1.00 65.75 85 VAL A N 1
ATOM 649 C CA . VAL A 1 85 ? -25.855 14.091 17.016 1.00 65.75 85 VAL A CA 1
ATOM 650 C C . VAL A 1 85 ? -24.435 13.972 16.471 1.00 65.75 85 VAL A C 1
ATOM 652 O O . VAL A 1 85 ? -24.274 13.889 15.265 1.00 65.75 85 VAL A O 1
ATOM 655 N N . LEU A 1 86 ? -23.420 13.871 17.334 1.00 55.53 86 LEU A N 1
ATOM 656 C CA . LEU A 1 86 ? -22.031 13.665 16.908 1.00 55.53 86 LEU A CA 1
ATOM 657 C C . LEU A 1 86 ? -21.806 12.280 16.276 1.00 55.53 86 LEU A C 1
ATOM 659 O O . LEU A 1 86 ? -21.007 12.143 15.354 1.00 55.53 86 LEU A O 1
ATOM 663 N N . ALA A 1 87 ? -22.512 11.246 16.741 1.00 56.19 87 ALA A N 1
ATOM 664 C CA . ALA A 1 87 ? -22.477 9.916 16.133 1.00 56.19 87 ALA A CA 1
ATOM 665 C C . ALA A 1 87 ? -23.149 9.892 14.749 1.00 56.19 87 ALA A C 1
ATOM 667 O O . ALA A 1 87 ? -22.638 9.256 13.838 1.00 56.19 87 ALA A O 1
ATOM 668 N N . VAL A 1 88 ? -24.263 10.608 14.570 1.00 56.44 88 VAL A N 1
ATOM 669 C CA . VAL A 1 88 ? -24.952 10.738 13.275 1.00 56.44 88 VAL A CA 1
ATOM 670 C C . VAL A 1 88 ? -24.156 11.632 12.319 1.00 56.44 88 VAL A C 1
ATOM 672 O O . VAL A 1 88 ? -24.069 11.326 11.137 1.00 56.44 88 VAL A O 1
ATOM 675 N N . ASP A 1 89 ? -23.496 12.678 12.811 1.00 52.06 89 ASP A N 1
ATOM 676 C CA . ASP A 1 89 ? -22.611 13.520 11.990 1.00 52.06 89 ASP A CA 1
ATOM 677 C C . ASP A 1 89 ? -21.330 12.771 11.568 1.00 52.06 89 ASP A C 1
ATOM 679 O O . ASP A 1 89 ? -20.756 13.040 10.520 1.00 52.06 89 ASP A O 1
ATOM 683 N N . SER A 1 90 ? -20.918 11.757 12.340 1.00 46.25 90 SER A N 1
ATOM 684 C CA . SER A 1 90 ? -19.839 10.831 11.964 1.00 46.25 90 SER A CA 1
ATOM 685 C C . SER A 1 90 ? -20.304 9.620 11.149 1.00 46.25 90 SER A C 1
ATOM 687 O O . SER A 1 90 ? -19.462 8.827 10.730 1.00 46.25 90 SER A O 1
ATOM 689 N N . THR A 1 91 ? -21.601 9.507 10.824 1.00 43.97 91 THR A N 1
ATOM 690 C CA . THR A 1 91 ? -22.068 8.639 9.727 1.00 43.97 91 THR A CA 1
ATOM 691 C C . THR A 1 91 ? -21.842 9.313 8.372 1.00 43.97 91 THR A C 1
ATOM 693 O O . THR A 1 91 ? -22.753 9.481 7.567 1.00 43.97 91 THR A O 1
ATOM 696 N N . GLY A 1 92 ? -20.586 9.672 8.092 1.00 38.72 92 GLY A N 1
ATOM 697 C CA . GLY A 1 92 ? -20.113 9.596 6.714 1.00 38.72 92 GLY A CA 1
ATOM 698 C C . GLY A 1 92 ? -20.288 8.146 6.244 1.00 38.72 92 GLY A C 1
ATOM 699 O O . GLY A 1 92 ? -20.214 7.236 7.077 1.00 38.72 92 GLY A O 1
ATOM 700 N N . PRO A 1 93 ? -20.601 7.901 4.962 1.00 34.69 93 PRO A N 1
ATOM 701 C CA . PRO A 1 93 ? -20.855 6.554 4.473 1.00 34.69 93 PRO A CA 1
ATOM 702 C C . PRO A 1 93 ? -19.681 5.659 4.870 1.00 34.69 93 PRO A C 1
ATOM 704 O O . PRO A 1 93 ? -18.546 5.893 4.465 1.00 34.69 93 PRO A O 1
ATOM 707 N N . SER A 1 94 ? -19.948 4.648 5.698 1.00 37.97 94 SER A N 1
ATOM 708 C CA . SER A 1 94 ? -18.999 3.581 5.977 1.00 37.97 94 SER A CA 1
ATOM 709 C C . SER A 1 94 ? -18.884 2.736 4.713 1.00 37.97 94 SER A C 1
ATOM 711 O O . SER A 1 94 ? -19.500 1.675 4.592 1.00 37.97 94 SER A O 1
ATOM 713 N N . SER A 1 95 ? -18.136 3.241 3.739 1.00 35.97 95 SER A N 1
ATOM 714 C CA . SER A 1 95 ? -17.650 2.490 2.596 1.00 35.97 95 SER A CA 1
ATOM 715 C C . SER A 1 95 ? -16.562 1.542 3.094 1.00 35.97 95 SER A C 1
ATOM 717 O O . SER A 1 95 ? -15.370 1.769 2.917 1.00 35.97 95 SER A O 1
ATOM 719 N N . ALA A 1 96 ? -16.993 0.444 3.714 1.00 38.16 96 ALA A N 1
ATOM 720 C CA . ALA A 1 96 ? -16.279 -0.829 3.644 1.00 38.16 96 ALA A CA 1
ATOM 721 C C . ALA A 1 96 ? -16.526 -1.475 2.265 1.00 38.16 96 ALA A C 1
ATOM 723 O O . ALA A 1 96 ? -16.823 -2.662 2.162 1.00 38.16 96 ALA A O 1
ATOM 724 N N . ASP A 1 97 ? -16.466 -0.653 1.219 1.00 32.59 97 ASP A N 1
ATOM 725 C CA . ASP A 1 97 ? -16.698 -1.025 -0.162 1.00 32.59 97 ASP A CA 1
ATOM 726 C C . ASP A 1 97 ? -15.608 -0.361 -0.997 1.00 32.59 97 ASP A C 1
ATOM 728 O O . ASP A 1 97 ? -15.277 0.813 -0.807 1.00 32.59 97 ASP A O 1
ATOM 732 N N . TYR A 1 98 ? -14.986 -1.163 -1.847 1.00 38.03 98 TYR A N 1
ATOM 733 C CA . TYR A 1 98 ? -13.863 -0.775 -2.680 1.00 38.03 98 TYR A CA 1
ATOM 734 C C . TYR A 1 98 ? -14.284 0.373 -3.601 1.00 38.03 98 TYR A C 1
ATOM 736 O O . TYR A 1 98 ? -15.085 0.197 -4.513 1.00 38.03 98 TYR A O 1
ATOM 744 N N . GLY A 1 99 ? -13.729 1.559 -3.376 1.00 28.89 99 GLY A N 1
ATOM 745 C CA . GLY A 1 99 ? -13.998 2.710 -4.223 1.00 28.89 99 GLY A CA 1
ATOM 746 C C . GLY A 1 99 ? -13.185 3.911 -3.781 1.00 28.89 99 GLY A C 1
ATOM 747 O O . GLY A 1 99 ? -13.514 4.563 -2.795 1.00 28.89 99 GLY A O 1
ATOM 748 N N . TYR A 1 100 ? -12.124 4.213 -4.527 1.00 35.25 100 TYR A N 1
ATOM 749 C CA . TYR A 1 100 ? -11.491 5.524 -4.488 1.00 35.25 100 TYR A CA 1
ATOM 750 C C . TYR A 1 100 ? -12.553 6.587 -4.795 1.00 35.25 100 TYR A C 1
ATOM 752 O O . TYR A 1 100 ? -12.980 6.742 -5.938 1.00 35.25 100 TYR A O 1
ATOM 760 N N . VAL A 1 101 ? -12.964 7.330 -3.773 1.00 30.38 101 VAL A N 1
ATOM 761 C CA . VAL A 1 101 ? -13.633 8.618 -3.936 1.00 30.38 101 VAL A CA 1
ATOM 762 C C . VAL A 1 101 ? -12.768 9.636 -3.218 1.00 30.38 101 VAL A C 1
ATOM 764 O O . VAL A 1 101 ? -12.616 9.600 -1.999 1.00 30.38 101 VAL A O 1
ATOM 767 N N . ALA A 1 102 ? -12.162 10.520 -4.004 1.00 42.72 102 ALA A N 1
ATOM 768 C CA . ALA A 1 102 ? -11.546 11.731 -3.503 1.00 42.72 102 ALA A CA 1
ATOM 769 C C . ALA A 1 102 ? -12.648 12.600 -2.880 1.00 42.72 102 ALA A C 1
ATOM 771 O O . ALA A 1 102 ? -13.402 13.250 -3.604 1.00 42.72 102 ALA A O 1
ATOM 772 N N . ASP A 1 103 ? -12.754 12.586 -1.551 1.00 30.84 103 ASP A N 1
ATOM 773 C CA . ASP A 1 103 ? -13.512 13.591 -0.814 1.00 30.84 103 ASP A CA 1
ATOM 774 C C . ASP A 1 103 ? -12.543 14.602 -0.198 1.00 30.84 103 ASP A C 1
ATOM 776 O O . ASP A 1 103 ? -11.673 14.299 0.621 1.00 30.84 103 ASP A O 1
ATOM 780 N N . SER A 1 104 ? -12.658 15.825 -0.692 1.00 43.66 104 SER A N 1
ATOM 781 C CA . SER A 1 104 ? -11.896 16.988 -0.282 1.00 43.66 104 SER A CA 1
ATOM 782 C C . SER A 1 104 ? -12.453 17.539 1.029 1.00 43.66 104 SER A C 1
ATOM 784 O O . SER A 1 104 ? -13.452 18.256 1.023 1.00 43.66 104 SER A O 1
ATOM 786 N N . GLY A 1 105 ? -11.774 17.288 2.148 1.00 34.09 105 GLY A N 1
ATOM 787 C CA . GLY A 1 105 ? -12.120 17.936 3.412 1.00 34.09 105 GLY A CA 1
ATOM 788 C C . GLY A 1 105 ? -11.247 17.507 4.585 1.00 34.09 105 GLY A C 1
ATOM 789 O O . GLY A 1 105 ? -11.462 16.451 5.156 1.00 34.09 105 GLY A O 1
ATOM 790 N N . TYR A 1 106 ? -10.313 18.379 4.981 1.00 28.42 106 TYR A N 1
ATOM 791 C CA . TYR A 1 106 ? -9.475 18.273 6.186 1.00 28.42 106 TYR A CA 1
ATOM 792 C C . TYR A 1 106 ? -8.500 17.081 6.225 1.00 28.42 106 TYR A C 1
ATOM 794 O O . TYR A 1 106 ? -8.780 16.029 6.787 1.00 28.42 106 TYR A O 1
ATOM 802 N N . ALA A 1 107 ? -7.291 17.294 5.700 1.00 31.12 107 ALA A N 1
ATOM 803 C CA . ALA A 1 107 ? -6.172 16.373 5.875 1.00 31.12 107 ALA A CA 1
ATOM 804 C C . ALA A 1 107 ? -5.573 16.502 7.295 1.00 31.12 107 ALA A C 1
ATOM 806 O O . ALA A 1 107 ? -5.004 17.553 7.615 1.00 31.12 107 ALA A O 1
ATOM 807 N N . PRO A 1 108 ? -5.647 15.478 8.168 1.00 32.56 108 PRO A N 1
ATOM 808 C CA . PRO A 1 108 ? -4.628 15.300 9.191 1.00 32.56 108 PRO A CA 1
ATOM 809 C C . PRO A 1 108 ? -3.303 14.933 8.502 1.00 32.56 108 PRO A C 1
ATOM 811 O O . PRO A 1 108 ? -3.295 14.254 7.478 1.00 32.56 108 PRO A O 1
ATOM 814 N N . ALA A 1 109 ? -2.194 15.435 9.048 1.00 33.84 109 ALA A N 1
ATOM 815 C CA . ALA A 1 109 ? -0.838 15.252 8.529 1.00 33.84 109 ALA A CA 1
ATOM 816 C C . ALA A 1 109 ? -0.549 13.791 8.119 1.00 33.84 109 ALA A C 1
ATOM 818 O O . ALA A 1 109 ? -0.946 12.879 8.854 1.00 33.84 109 ALA A O 1
ATOM 819 N N . PRO A 1 110 ? 0.151 13.546 6.994 1.00 40.19 110 PRO A N 1
ATOM 820 C CA . PRO A 1 110 ? 0.388 12.190 6.536 1.00 40.19 110 PRO A CA 1
ATOM 821 C C . PRO A 1 110 ? 1.355 11.501 7.500 1.00 40.19 110 PRO A C 1
ATOM 823 O O . PRO A 1 110 ? 2.516 11.887 7.648 1.00 40.19 110 PRO A O 1
ATOM 826 N N . VAL A 1 111 ? 0.862 10.466 8.179 1.00 36.62 111 VAL A N 1
ATOM 827 C CA . VAL A 1 111 ? 1.722 9.472 8.818 1.00 36.62 111 VAL A CA 1
ATOM 828 C C . VAL A 1 111 ? 2.296 8.617 7.689 1.00 36.62 111 VAL A C 1
ATOM 830 O O . VAL A 1 111 ? 1.759 7.578 7.315 1.00 36.62 111 VAL A O 1
ATOM 833 N N . LEU A 1 112 ? 3.355 9.146 7.088 1.00 45.00 112 LEU A N 1
ATOM 834 C CA . LEU A 1 112 ? 4.206 8.498 6.099 1.00 45.00 112 LEU A CA 1
ATOM 835 C C . LEU A 1 112 ? 4.881 7.301 6.773 1.00 45.00 112 LEU A C 1
ATOM 837 O O . LEU A 1 112 ? 5.802 7.513 7.549 1.00 45.00 112 LEU A O 1
ATOM 841 N N . GLU A 1 113 ? 4.334 6.098 6.551 1.00 44.69 113 GLU A N 1
ATOM 842 C CA . GLU A 1 113 ? 4.844 4.739 6.871 1.00 44.69 113 GLU A CA 1
ATOM 843 C C . GLU A 1 113 ? 3.729 3.816 7.402 1.00 44.69 113 GLU A C 1
ATOM 845 O O . GLU A 1 113 ? 3.901 3.085 8.378 1.00 44.69 113 GLU A O 1
ATOM 850 N N . GLN A 1 114 ? 2.540 3.819 6.802 1.00 52.69 114 GLN A N 1
ATOM 851 C CA . GLN A 1 114 ? 1.493 2.895 7.235 1.00 52.69 114 GLN A CA 1
ATOM 852 C C . GLN A 1 114 ? 1.108 1.978 6.085 1.00 52.69 114 GLN A C 1
ATOM 854 O O . GLN A 1 114 ? 0.556 2.398 5.073 1.00 52.69 114 GLN A O 1
ATOM 859 N N . ALA A 1 115 ? 1.409 0.692 6.251 1.00 57.09 115 ALA A N 1
ATOM 860 C CA . ALA A 1 115 ? 0.588 -0.334 5.642 1.00 57.09 115 ALA A CA 1
ATOM 861 C C . ALA A 1 115 ? -0.805 -0.193 6.274 1.00 57.09 115 ALA A C 1
ATOM 863 O O . ALA A 1 115 ? -0.977 -0.384 7.479 1.00 57.09 115 ALA A O 1
ATOM 864 N N . VAL A 1 116 ? -1.756 0.303 5.483 1.00 53.31 116 VAL A N 1
ATOM 865 C CA . VAL A 1 116 ? -3.099 0.670 5.940 1.00 53.31 116 VAL A CA 1
ATOM 866 C C . VAL A 1 116 ? -4.021 -0.522 5.720 1.00 53.31 116 VAL A C 1
ATOM 868 O O . VAL A 1 116 ? -4.067 -1.073 4.625 1.00 53.31 116 VAL A O 1
ATOM 871 N N . GLY A 1 117 ? -4.754 -0.924 6.758 1.00 59.78 117 GLY A N 1
ATOM 872 C CA . GLY A 1 117 ? -5.713 -2.022 6.683 1.00 59.78 117 GLY A CA 1
ATOM 873 C C . GLY A 1 117 ? -5.771 -2.851 7.961 1.00 59.78 117 GLY A C 1
ATOM 874 O O . GLY A 1 117 ? -5.014 -2.627 8.904 1.00 59.78 117 GLY A O 1
ATOM 875 N N . GLN A 1 118 ? -6.693 -3.814 8.006 1.00 55.72 118 GLN A N 1
ATOM 876 C CA . GLN A 1 118 ? -6.885 -4.675 9.181 1.00 55.72 118 GLN A CA 1
ATOM 877 C C . GLN A 1 118 ? -5.723 -5.670 9.367 1.00 55.72 118 GLN A C 1
ATOM 879 O O . GLN A 1 118 ? -5.478 -6.123 10.484 1.00 55.72 118 GLN A O 1
ATOM 884 N N . TYR A 1 119 ? -4.992 -5.979 8.286 1.00 64.75 119 TYR A N 1
ATOM 885 C CA . TYR A 1 119 ? -3.895 -6.952 8.264 1.00 64.75 119 TYR A CA 1
ATOM 886 C C . TYR A 1 119 ? -2.739 -6.483 7.360 1.00 64.75 119 TYR A C 1
ATOM 888 O O . TYR A 1 119 ? -2.538 -7.039 6.280 1.00 64.75 119 TYR A O 1
ATOM 896 N N . PRO A 1 120 ? -1.983 -5.449 7.767 1.00 77.94 120 PRO A N 1
ATOM 897 C CA . PRO A 1 120 ? -0.870 -4.949 6.972 1.00 77.94 120 PRO A CA 1
ATOM 898 C C . PRO A 1 120 ? 0.272 -5.962 6.879 1.00 77.94 120 PRO A C 1
ATOM 900 O O . PRO A 1 120 ? 0.652 -6.577 7.880 1.00 77.94 120 PRO A O 1
ATOM 903 N N . LEU A 1 121 ? 0.881 -6.085 5.698 1.00 86.00 121 LEU A N 1
ATOM 904 C CA . LEU A 1 121 ? 2.114 -6.846 5.546 1.00 86.00 121 LEU A CA 1
ATOM 905 C C . LEU A 1 121 ? 3.284 -6.087 6.189 1.00 86.00 121 LEU A C 1
ATOM 907 O O . LEU A 1 121 ? 3.584 -4.945 5.838 1.00 86.00 121 LEU A O 1
ATOM 911 N N . VAL A 1 122 ? 3.968 -6.736 7.132 1.00 88.62 122 VAL A N 1
ATOM 912 C CA . VAL A 1 122 ? 5.097 -6.162 7.877 1.00 88.62 122 VAL A CA 1
ATOM 913 C C . VAL A 1 122 ? 6.294 -7.103 7.797 1.00 88.62 122 VAL A C 1
ATOM 915 O O . VAL A 1 122 ? 6.168 -8.316 7.960 1.00 88.62 122 VAL A O 1
ATOM 918 N N . SER A 1 123 ? 7.473 -6.535 7.563 1.00 86.38 123 SER A N 1
ATOM 919 C CA . SER A 1 123 ? 8.754 -7.237 7.599 1.00 86.38 123 SER A CA 1
ATOM 920 C C . SER A 1 123 ? 9.537 -6.878 8.865 1.00 86.38 123 SER A C 1
ATOM 922 O O . SER A 1 123 ? 9.186 -5.960 9.605 1.00 86.38 123 SER A O 1
ATOM 924 N N . ARG A 1 124 ? 10.683 -7.535 9.087 1.00 88.25 124 ARG A N 1
ATOM 925 C CA . ARG A 1 124 ? 11.620 -7.138 10.158 1.00 88.25 124 ARG A CA 1
ATOM 926 C C . ARG A 1 124 ? 12.175 -5.713 10.007 1.00 88.25 124 ARG A C 1
ATOM 928 O O . ARG A 1 124 ? 12.779 -5.207 10.945 1.00 88.25 124 ARG A O 1
ATOM 935 N N . TYR A 1 125 ? 12.016 -5.109 8.830 1.00 83.06 125 TYR A N 1
ATOM 936 C CA . TYR A 1 125 ? 12.486 -3.765 8.501 1.00 83.06 125 TYR A CA 1
ATOM 937 C C . TYR A 1 125 ? 11.368 -2.718 8.511 1.00 83.06 125 TYR A C 1
ATOM 939 O O . TYR A 1 125 ? 11.624 -1.575 8.158 1.00 83.06 125 TYR A O 1
ATOM 947 N N . GLY A 1 126 ? 10.154 -3.094 8.923 1.00 85.50 126 GLY A N 1
ATOM 948 C CA . GLY A 1 126 ? 8.995 -2.208 8.939 1.00 85.50 126 GLY A CA 1
ATOM 949 C C . GLY A 1 126 ? 7.907 -2.620 7.943 1.00 85.50 126 GLY A C 1
ATOM 950 O O . GLY A 1 126 ? 7.947 -3.740 7.410 1.00 85.50 126 GLY A O 1
ATOM 951 N N . PRO A 1 127 ? 6.906 -1.748 7.734 1.00 86.75 127 PRO A N 1
ATOM 952 C CA . PRO A 1 127 ? 5.795 -1.980 6.816 1.00 86.75 127 PRO A CA 1
ATOM 953 C C . PRO A 1 127 ? 6.285 -2.283 5.400 1.00 86.75 127 PRO A C 1
ATOM 955 O O . PRO A 1 127 ? 7.193 -1.627 4.894 1.00 86.75 127 PRO A O 1
ATOM 958 N N . VAL A 1 128 ? 5.678 -3.274 4.751 1.00 89.31 128 VAL A N 1
ATOM 959 C CA . VAL A 1 128 ? 5.936 -3.548 3.335 1.00 89.31 128 VAL A CA 1
ATOM 960 C C . VAL A 1 128 ? 5.060 -2.617 2.506 1.00 89.31 128 VAL A C 1
ATOM 962 O O . VAL A 1 128 ? 3.845 -2.584 2.690 1.00 89.31 128 VAL A O 1
ATOM 965 N N . THR A 1 129 ? 5.680 -1.847 1.616 1.00 87.94 129 THR A N 1
ATOM 966 C CA . THR A 1 129 ? 5.010 -0.848 0.768 1.00 87.94 129 THR A CA 1
ATOM 967 C C . THR A 1 129 ? 4.847 -1.296 -0.681 1.00 87.94 129 THR A C 1
ATOM 969 O O . THR A 1 129 ? 4.048 -0.723 -1.401 1.00 87.9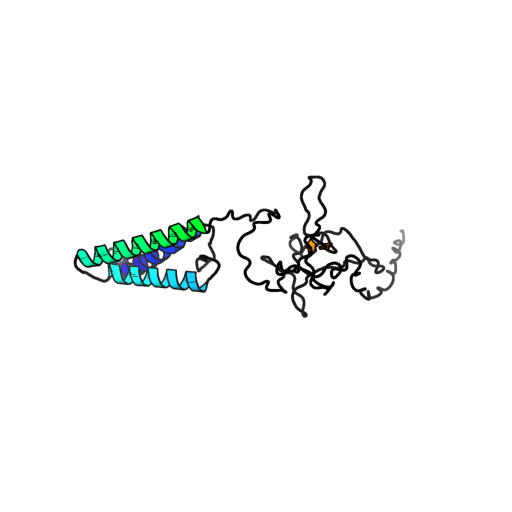4 129 THR A O 1
ATOM 972 N N . ASP A 1 130 ? 5.556 -2.342 -1.105 1.00 90.44 130 ASP A N 1
ATOM 973 C CA . ASP A 1 130 ? 5.389 -2.971 -2.415 1.00 90.44 130 ASP A CA 1
ATOM 974 C C . ASP A 1 130 ? 5.935 -4.405 -2.368 1.00 90.44 130 ASP A C 1
ATOM 976 O O . ASP A 1 130 ? 6.740 -4.753 -1.496 1.00 90.44 130 ASP A O 1
ATOM 980 N N . VAL A 1 131 ? 5.519 -5.238 -3.319 1.00 92.06 131 VAL A N 1
ATOM 981 C CA . VAL A 1 131 ? 6.064 -6.583 -3.520 1.00 92.06 131 VAL A CA 1
ATOM 982 C C . VAL A 1 131 ? 6.520 -6.706 -4.962 1.00 92.06 131 VAL A C 1
ATOM 984 O O . VAL A 1 131 ? 5.756 -6.448 -5.885 1.00 92.06 131 VAL A O 1
ATOM 987 N N . LEU A 1 132 ? 7.772 -7.122 -5.148 1.00 92.56 132 LEU A N 1
ATOM 988 C CA . LEU A 1 132 ? 8.355 -7.385 -6.458 1.00 92.56 132 LEU A CA 1
ATOM 989 C C . LEU A 1 132 ? 8.434 -8.902 -6.650 1.00 92.56 132 LEU A C 1
ATOM 991 O O . LEU A 1 132 ? 9.294 -9.544 -6.038 1.00 92.56 132 LEU A O 1
ATOM 995 N N . PRO A 1 133 ? 7.526 -9.494 -7.434 1.00 93.56 133 PRO A N 1
ATOM 996 C CA . PRO A 1 133 ? 7.534 -10.921 -7.691 1.00 93.56 133 PRO A CA 1
ATOM 997 C C . PRO A 1 133 ? 8.528 -11.250 -8.809 1.00 93.56 133 PRO A C 1
ATOM 999 O O . PRO A 1 133 ? 8.683 -10.490 -9.763 1.00 93.56 133 PRO A O 1
ATOM 1002 N N . PHE A 1 134 ? 9.184 -12.400 -8.691 1.00 92.81 134 PHE A N 1
ATOM 1003 C CA . PHE A 1 134 ? 10.118 -12.929 -9.683 1.00 92.81 134 PHE A CA 1
ATOM 1004 C C . PHE A 1 134 ? 9.801 -14.403 -9.941 1.00 92.81 134 PHE A C 1
ATOM 1006 O O . PHE A 1 134 ? 9.279 -15.085 -9.053 1.00 92.81 134 PHE A O 1
ATOM 1013 N N . ASP A 1 135 ? 10.102 -14.888 -11.142 1.00 91.12 135 ASP A N 1
ATOM 1014 C CA . ASP A 1 135 ? 10.045 -16.316 -11.454 1.00 91.12 135 ASP A CA 1
ATOM 1015 C C . ASP A 1 135 ? 11.255 -17.087 -10.886 1.00 91.12 135 ASP A C 1
ATOM 1017 O O . ASP A 1 135 ? 12.093 -16.542 -10.159 1.00 91.12 135 ASP A O 1
ATOM 1021 N N . ALA A 1 136 ? 11.324 -18.390 -11.174 1.00 88.69 136 ALA A N 1
ATOM 1022 C CA . ALA A 1 136 ? 12.385 -19.263 -10.672 1.00 88.69 136 ALA A CA 1
ATOM 1023 C C . ALA A 1 136 ? 13.762 -18.931 -11.274 1.00 88.69 136 ALA A C 1
ATOM 1025 O O . ALA A 1 136 ? 14.795 -19.180 -10.648 1.00 88.69 136 ALA A O 1
ATOM 1026 N N . GLU A 1 137 ? 13.774 -18.356 -12.474 1.00 87.25 137 GLU A N 1
ATOM 1027 C CA . GLU A 1 137 ? 14.955 -17.900 -13.199 1.00 87.25 137 GLU A CA 1
ATOM 1028 C C . GLU A 1 137 ? 15.407 -16.497 -12.754 1.00 87.25 137 GLU A C 1
ATOM 1030 O O . GLU A 1 137 ? 16.515 -16.067 -13.086 1.00 87.25 137 GLU A O 1
ATOM 1035 N N . GLY A 1 138 ? 14.585 -15.805 -11.960 1.00 88.38 138 GLY A N 1
ATOM 1036 C CA . GLY A 1 138 ? 14.838 -14.472 -11.426 1.00 88.38 138 GLY A CA 1
ATOM 1037 C C . GLY A 1 138 ? 14.389 -13.332 -12.341 1.00 88.38 138 GLY A C 1
ATOM 1038 O O . GLY A 1 138 ? 14.810 -12.195 -12.126 1.00 88.38 138 GLY A O 1
ATOM 1039 N N . ALA A 1 139 ? 13.555 -13.594 -13.350 1.00 89.88 139 ALA A N 1
ATOM 1040 C CA . ALA A 1 139 ? 12.945 -12.548 -14.162 1.00 89.88 139 ALA A CA 1
ATOM 1041 C C . ALA A 1 139 ? 11.741 -11.918 -13.434 1.00 89.88 139 ALA A C 1
ATOM 1043 O O . ALA A 1 139 ? 10.981 -12.622 -12.762 1.00 89.88 139 ALA A O 1
ATOM 1044 N N . PRO A 1 140 ? 11.569 -10.584 -13.524 1.00 91.62 140 PRO A N 1
ATOM 1045 C CA . PRO A 1 140 ? 10.484 -9.887 -12.847 1.00 91.62 140 PRO A CA 1
ATOM 1046 C C . PRO A 1 140 ? 9.131 -10.285 -13.437 1.00 91.62 140 PRO A C 1
ATOM 1048 O O . PRO A 1 140 ? 8.956 -10.343 -14.655 1.00 91.62 140 PRO A O 1
ATOM 1051 N N . LEU A 1 141 ? 8.166 -10.521 -12.556 1.00 93.44 141 LEU A N 1
ATOM 1052 C CA . LEU A 1 141 ? 6.777 -10.768 -12.911 1.00 93.44 141 LEU A CA 1
ATOM 1053 C C . LEU A 1 141 ? 5.977 -9.474 -12.770 1.00 93.44 141 LEU A C 1
ATOM 1055 O O . LEU A 1 141 ? 6.121 -8.744 -11.790 1.00 93.44 141 LEU A O 1
ATOM 1059 N N . GLU A 1 142 ? 5.095 -9.219 -13.730 1.00 92.94 142 GLU A N 1
ATOM 1060 C CA . GLU A 1 142 ? 4.164 -8.092 -13.711 1.00 92.94 142 GLU A CA 1
ATOM 1061 C C . GLU A 1 142 ? 2.723 -8.589 -13.757 1.00 92.94 142 GLU A C 1
ATOM 1063 O O . GLU A 1 142 ? 2.430 -9.639 -14.330 1.00 92.94 142 GLU A O 1
ATOM 1068 N N . GLY A 1 143 ? 1.803 -7.823 -13.171 1.00 92.06 143 GLY A N 1
ATOM 1069 C CA . GLY A 1 143 ? 0.380 -8.132 -13.265 1.00 92.06 143 GLY A CA 1
ATOM 1070 C C . GLY A 1 143 ? -0.054 -9.329 -12.415 1.00 92.06 143 GLY A C 1
ATOM 1071 O O . GLY A 1 143 ? -1.103 -9.910 -12.683 1.00 92.06 143 GLY A O 1
ATOM 1072 N N . VAL A 1 144 ? 0.735 -9.730 -11.413 1.00 95.50 144 VAL A N 1
ATOM 1073 C CA . VAL A 1 144 ? 0.415 -10.909 -10.597 1.00 95.50 144 VAL A CA 1
ATOM 1074 C C . VAL A 1 144 ? -0.437 -10.543 -9.393 1.00 95.50 144 VAL A C 1
ATOM 1076 O O . VAL A 1 144 ? -0.261 -9.492 -8.781 1.00 95.50 144 VAL A O 1
ATOM 1079 N N . LEU A 1 145 ? -1.336 -11.452 -9.028 1.00 95.06 145 LEU A N 1
ATOM 1080 C CA . LEU A 1 145 ? -2.176 -11.326 -7.845 1.00 95.06 145 LEU A CA 1
ATOM 1081 C C . LEU A 1 145 ? -1.560 -12.111 -6.692 1.00 95.06 145 LEU A C 1
ATOM 1083 O O . LEU A 1 145 ? -1.320 -13.312 -6.819 1.00 95.06 145 LEU A O 1
ATOM 1087 N N . LEU A 1 146 ? -1.338 -11.446 -5.561 1.00 94.06 146 LEU A N 1
ATOM 1088 C CA . LEU A 1 146 ? -0.811 -12.088 -4.357 1.00 94.06 146 LEU A CA 1
ATOM 1089 C C . LEU A 1 146 ? -1.871 -12.132 -3.255 1.00 94.06 146 LEU A C 1
ATOM 1091 O O . LEU A 1 146 ? -2.599 -11.162 -3.021 1.00 94.06 146 LEU A O 1
ATOM 1095 N N . TYR A 1 147 ? -1.933 -13.281 -2.584 1.00 93.06 147 TYR A N 1
ATOM 1096 C CA . TYR A 1 147 ? -2.866 -13.592 -1.506 1.00 93.06 147 TYR A CA 1
ATOM 1097 C C . TYR A 1 147 ? -2.117 -14.220 -0.329 1.00 93.06 147 TYR A C 1
ATOM 1099 O O . TYR A 1 147 ? -1.054 -14.818 -0.506 1.00 93.06 147 TYR A O 1
ATOM 1107 N N . ASP A 1 148 ? -2.670 -14.077 0.871 1.00 91.00 148 ASP A N 1
ATOM 1108 C CA . ASP A 1 148 ? -2.163 -14.729 2.075 1.00 91.00 148 ASP A CA 1
ATOM 1109 C C . ASP A 1 148 ? -2.605 -16.204 2.175 1.00 91.00 148 ASP A C 1
ATOM 1111 O O . ASP A 1 148 ? -3.311 -16.733 1.312 1.00 91.00 148 ASP A O 1
ATOM 1115 N N . GLN A 1 149 ? -2.193 -16.887 3.248 1.00 93.56 149 GLN A N 1
ATOM 1116 C CA . GLN A 1 149 ? -2.521 -18.298 3.494 1.00 93.56 149 GLN A CA 1
ATOM 1117 C C . GLN A 1 149 ? -4.025 -18.581 3.630 1.00 93.56 149 GLN A C 1
ATOM 1119 O O . GLN A 1 149 ? -4.441 -19.728 3.479 1.00 93.56 149 GLN A O 1
ATOM 1124 N N . ASP A 1 150 ? -4.825 -17.557 3.928 1.00 92.81 150 ASP A N 1
ATOM 1125 C CA . ASP A 1 150 ? -6.274 -17.653 4.098 1.00 92.81 150 ASP A CA 1
ATOM 1126 C C . ASP A 1 150 ? -7.017 -17.274 2.801 1.00 92.81 150 ASP A C 1
ATOM 1128 O O . ASP A 1 150 ? -8.248 -17.228 2.778 1.00 92.81 150 ASP A O 1
ATOM 1132 N N . GLY A 1 151 ? -6.286 -16.996 1.714 1.00 91.12 151 GLY A N 1
ATOM 1133 C CA . GLY A 1 151 ? -6.846 -16.572 0.434 1.00 91.12 151 GLY A CA 1
ATOM 1134 C C . GLY A 1 151 ? -7.318 -15.117 0.423 1.00 91.12 151 GLY A C 1
ATOM 1135 O O . GLY A 1 151 ? -8.118 -14.745 -0.437 1.00 91.12 151 GLY A O 1
ATOM 1136 N N . ARG A 1 152 ? -6.856 -14.277 1.357 1.00 89.56 152 ARG A N 1
ATOM 1137 C CA . ARG A 1 152 ? -7.164 -12.838 1.373 1.00 89.56 152 ARG A CA 1
ATOM 1138 C C . ARG A 1 152 ? -6.138 -12.066 0.542 1.00 89.56 152 ARG A C 1
ATOM 1140 O O . ARG A 1 152 ? -4.960 -12.418 0.583 1.00 89.56 152 ARG A O 1
ATOM 1147 N N . PRO A 1 153 ? -6.545 -11.023 -0.204 1.00 89.81 153 PRO A N 1
ATOM 1148 C CA . PRO A 1 153 ? -5.613 -10.201 -0.970 1.00 89.81 153 PRO A CA 1
ATOM 1149 C C . PRO A 1 153 ? -4.523 -9.612 -0.074 1.00 89.81 153 PRO A C 1
ATOM 1151 O O . PRO A 1 153 ? -4.820 -9.099 1.008 1.00 89.81 153 PRO A O 1
ATOM 1154 N N . LEU A 1 154 ? -3.273 -9.663 -0.529 1.00 88.94 154 LEU A N 1
ATOM 1155 C CA . LEU A 1 154 ? -2.146 -9.111 0.216 1.00 88.94 154 LEU A CA 1
ATOM 1156 C C . LEU A 1 154 ? -2.264 -7.580 0.317 1.00 88.94 154 LEU A C 1
ATOM 1158 O O . LEU A 1 154 ? -2.439 -6.906 -0.698 1.00 88.94 154 LEU A O 1
ATOM 1162 N N . GLN A 1 155 ? -2.154 -7.032 1.530 1.00 87.00 155 GLN A N 1
ATOM 1163 C CA . GLN A 1 155 ? -2.258 -5.589 1.792 1.00 87.00 155 GLN A CA 1
ATOM 1164 C C . GLN A 1 155 ? -0.876 -4.992 2.082 1.00 87.00 155 GLN A C 1
ATOM 1166 O O . GLN A 1 155 ? -0.192 -5.423 3.013 1.00 87.00 155 GLN A O 1
ATOM 1171 N N . VAL A 1 156 ? -0.482 -3.986 1.300 1.00 87.81 156 VAL A N 1
ATOM 1172 C CA . VAL A 1 156 ? 0.777 -3.233 1.448 1.00 87.81 156 VAL A CA 1
ATOM 1173 C C . VAL A 1 156 ? 0.501 -1.746 1.686 1.00 87.81 156 VAL A C 1
ATOM 1175 O O . VAL A 1 156 ? -0.623 -1.278 1.505 1.00 87.81 156 VAL A O 1
ATOM 1178 N N . GLY A 1 157 ? 1.512 -1.011 2.143 1.00 83.75 157 GLY A N 1
ATOM 1179 C CA . GLY A 1 157 ? 1.442 0.438 2.349 1.00 83.75 157 GLY A CA 1
ATOM 1180 C C . GLY A 1 157 ? 1.666 1.278 1.099 1.00 83.75 157 GLY A C 1
ATOM 1181 O O . GLY A 1 157 ? 1.801 0.764 -0.001 1.00 83.75 157 GLY A O 1
ATOM 1182 N N . PHE A 1 158 ? 1.720 2.594 1.300 1.00 81.94 158 PHE A N 1
ATOM 1183 C CA . PHE A 1 158 ? 2.057 3.564 0.259 1.00 81.94 158 PHE A CA 1
ATOM 1184 C C . PHE A 1 158 ? 3.570 3.573 -0.004 1.00 81.94 158 PHE A C 1
ATOM 1186 O O . PHE A 1 158 ? 4.360 3.637 0.939 1.00 81.94 158 PHE A O 1
ATOM 1193 N N . GLN A 1 159 ? 3.981 3.499 -1.270 1.00 80.31 159 GLN A N 1
ATOM 1194 C CA . GLN A 1 159 ? 5.395 3.503 -1.668 1.00 80.31 159 GLN A CA 1
ATOM 1195 C C . GLN A 1 159 ? 5.882 4.910 -2.039 1.00 80.31 159 GLN A C 1
ATOM 1197 O O . GLN A 1 159 ? 5.119 5.673 -2.611 1.00 80.31 159 GLN A O 1
ATOM 1202 N N . GLU A 1 160 ? 7.156 5.233 -1.776 1.00 80.88 160 GLU A N 1
ATOM 1203 C CA . GLU A 1 160 ? 7.760 6.553 -2.077 1.00 80.88 160 GLU A CA 1
ATOM 1204 C C . GLU A 1 160 ? 9.221 6.472 -2.547 1.00 80.88 160 GLU A C 1
ATOM 1206 O O . GLU A 1 160 ? 10.037 7.361 -2.308 1.00 80.88 160 GLU A O 1
ATOM 1211 N N . TRP A 1 161 ? 9.592 5.389 -3.230 1.00 82.12 161 TRP A N 1
ATOM 1212 C CA . TRP A 1 161 ? 10.981 5.158 -3.651 1.00 82.12 161 TRP A CA 1
ATOM 1213 C C . TRP A 1 161 ? 11.539 6.234 -4.603 1.00 82.12 161 TRP A C 1
ATOM 1215 O O . TRP A 1 161 ? 12.754 6.331 -4.754 1.00 82.12 161 TRP A O 1
ATOM 1225 N N . TRP A 1 162 ? 10.682 7.042 -5.238 1.00 84.62 162 TRP A N 1
ATOM 1226 C CA . TRP A 1 162 ? 11.083 8.131 -6.135 1.00 84.62 162 TRP A CA 1
ATOM 1227 C C . TRP A 1 162 ? 11.762 9.301 -5.418 1.00 84.62 162 TRP A C 1
ATOM 1229 O O . TRP A 1 162 ? 12.513 10.028 -6.059 1.00 84.62 162 TRP A O 1
ATOM 1239 N N . ALA A 1 163 ? 11.496 9.494 -4.119 1.00 78.38 163 ALA A N 1
ATOM 1240 C CA . ALA A 1 163 ? 12.117 10.498 -3.246 1.00 78.38 163 ALA A CA 1
ATOM 1241 C C . ALA A 1 163 ? 12.172 11.958 -3.775 1.00 78.38 163 ALA A C 1
ATOM 1243 O O . ALA A 1 163 ? 12.885 12.785 -3.211 1.00 78.38 163 ALA A O 1
ATOM 1244 N N . ASP A 1 164 ? 11.410 12.305 -4.818 1.00 83.38 164 ASP A N 1
ATOM 1245 C CA . ASP A 1 164 ? 11.310 13.663 -5.38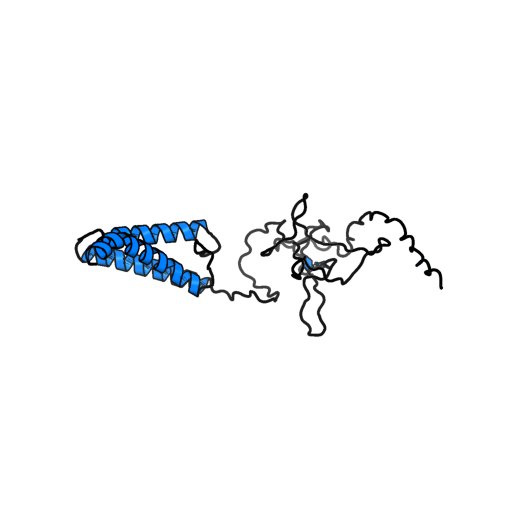3 1.00 83.38 164 ASP A CA 1
ATOM 1246 C C . ASP A 1 164 ? 10.250 14.542 -4.689 1.00 83.38 164 ASP A C 1
ATOM 1248 O O . ASP A 1 164 ? 10.087 15.713 -5.023 1.00 83.38 164 ASP A O 1
ATOM 1252 N N . GLY A 1 165 ? 9.534 13.983 -3.707 1.00 81.81 165 GLY A N 1
ATOM 1253 C CA . GLY A 1 165 ? 8.494 14.670 -2.939 1.00 81.81 165 GLY A CA 1
ATOM 1254 C C . GLY A 1 165 ? 7.197 14.932 -3.709 1.00 81.81 165 GLY A C 1
ATOM 1255 O O . GLY A 1 165 ? 6.267 15.494 -3.135 1.00 81.81 165 GLY A O 1
ATOM 1256 N N . CYS A 1 166 ? 7.094 14.524 -4.974 1.00 86.44 166 CYS A N 1
ATOM 1257 C CA . CYS A 1 166 ? 5.898 14.754 -5.774 1.00 86.44 166 CYS A CA 1
ATOM 1258 C C . CYS A 1 166 ? 4.798 13.734 -5.484 1.00 86.44 166 CYS A C 1
ATOM 1260 O O . CYS A 1 166 ? 5.062 12.539 -5.303 1.00 86.44 166 CYS A O 1
ATOM 1262 N N . ALA A 1 167 ? 3.553 14.216 -5.491 1.00 86.75 167 ALA A N 1
ATOM 1263 C CA . ALA A 1 167 ? 2.383 13.368 -5.345 1.00 86.75 167 ALA A CA 1
ATOM 1264 C C . ALA A 1 167 ? 2.258 12.405 -6.533 1.00 86.75 167 ALA A C 1
ATOM 1266 O O . ALA A 1 167 ? 2.379 12.784 -7.704 1.00 86.75 167 ALA A O 1
ATOM 1267 N N . ARG A 1 168 ? 2.010 11.134 -6.214 1.00 86.94 168 ARG A N 1
ATOM 1268 C CA . ARG A 1 168 ? 1.686 10.098 -7.189 1.00 86.94 168 ARG A CA 1
ATOM 1269 C C . ARG A 1 168 ? 0.477 9.312 -6.724 1.00 86.94 168 ARG A C 1
ATOM 1271 O O . ARG A 1 168 ? 0.320 9.030 -5.538 1.00 86.94 168 ARG A O 1
ATOM 1278 N N . GLU A 1 169 ? -0.336 8.915 -7.685 1.00 87.00 169 GLU A N 1
ATOM 1279 C CA . GLU A 1 169 ? -1.521 8.101 -7.472 1.00 87.00 169 GLU A CA 1
ATOM 1280 C C . GLU A 1 169 ? -1.243 6.657 -7.877 1.00 87.00 169 GLU A C 1
ATOM 1282 O O . GLU A 1 169 ? -0.573 6.391 -8.881 1.00 87.00 169 GLU A O 1
ATOM 1287 N N . LEU A 1 170 ? -1.776 5.720 -7.092 1.00 86.94 170 LEU A N 1
ATOM 1288 C CA . LEU A 1 170 ? -1.745 4.302 -7.418 1.00 86.94 170 LEU A CA 1
ATOM 1289 C C . LEU A 1 170 ? -2.647 4.052 -8.634 1.00 86.94 170 LEU A C 1
ATOM 1291 O O . LEU A 1 170 ? -3.865 4.218 -8.569 1.00 86.94 170 LEU A O 1
ATOM 1295 N N . ARG A 1 171 ? -2.056 3.604 -9.739 1.00 87.81 171 ARG A N 1
ATOM 1296 C CA . ARG A 1 171 ? -2.780 3.152 -10.924 1.00 87.81 171 ARG A CA 1
ATOM 1297 C C . ARG A 1 171 ? -3.088 1.668 -10.789 1.00 87.81 171 ARG A C 1
ATOM 1299 O O . ARG A 1 171 ? -2.234 0.819 -11.032 1.00 87.81 171 ARG A O 1
ATOM 1306 N N . GLN A 1 172 ? -4.329 1.372 -10.430 1.00 88.25 172 GLN A N 1
ATOM 1307 C CA . GLN A 1 172 ? -4.820 0.002 -10.360 1.00 88.25 172 GLN A CA 1
ATOM 1308 C C . GLN A 1 172 ? -5.276 -0.472 -11.748 1.00 88.25 172 GLN A C 1
ATOM 1310 O O . GLN A 1 172 ? -5.994 0.261 -12.436 1.00 88.25 172 GLN A O 1
ATOM 1315 N N . PRO A 1 173 ? -4.878 -1.677 -12.182 1.00 89.31 173 PRO A N 1
ATOM 1316 C CA . PRO A 1 173 ? -5.463 -2.295 -13.362 1.00 89.31 173 PRO A CA 1
ATOM 1317 C C . PRO A 1 173 ? -6.934 -2.631 -13.103 1.00 89.31 173 PRO A C 1
ATOM 1319 O O . PRO A 1 173 ? -7.339 -2.891 -11.969 1.00 89.31 173 PRO A O 1
ATOM 1322 N N . LEU A 1 174 ? -7.726 -2.624 -14.170 1.00 89.88 174 LEU A N 1
ATOM 1323 C CA . LEU A 1 174 ? -9.140 -2.976 -14.124 1.00 89.88 174 LEU A CA 1
ATOM 1324 C C . LEU A 1 174 ? -9.308 -4.449 -14.503 1.00 89.88 174 LEU A C 1
ATOM 1326 O O . LEU A 1 174 ? -8.647 -4.924 -15.428 1.00 89.88 174 LEU A O 1
ATOM 1330 N N . ALA A 1 175 ? -10.194 -5.153 -13.807 1.00 89.31 175 ALA A N 1
ATOM 1331 C CA . ALA A 1 175 ? -10.687 -6.452 -14.242 1.00 89.31 175 ALA A CA 1
ATOM 1332 C C . ALA A 1 175 ? -11.639 -6.305 -15.446 1.00 89.31 175 ALA A C 1
ATOM 1334 O O . ALA A 1 175 ? -12.001 -5.195 -15.847 1.00 89.31 175 ALA A O 1
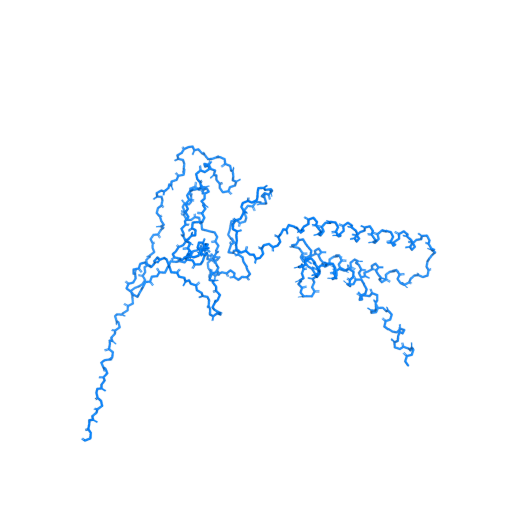ATOM 1335 N N . ASP A 1 176 ? -12.061 -7.433 -16.023 1.00 92.38 176 ASP A N 1
ATOM 1336 C CA . ASP A 1 176 ? -12.959 -7.467 -17.190 1.00 92.38 176 ASP A CA 1
ATOM 1337 C C . ASP A 1 176 ? -14.316 -6.784 -16.935 1.00 92.38 176 ASP A C 1
ATOM 1339 O O . ASP A 1 176 ? -14.970 -6.311 -17.865 1.00 92.38 176 ASP A O 1
ATOM 1343 N N . ASP A 1 177 ? -14.743 -6.714 -15.675 1.00 92.00 177 ASP A N 1
ATOM 1344 C CA . ASP A 1 177 ? -15.950 -6.016 -15.224 1.00 92.00 177 ASP A CA 1
ATOM 1345 C C . ASP A 1 177 ? -15.740 -4.504 -15.002 1.00 92.00 177 ASP A C 1
ATOM 1347 O O . ASP A 1 177 ? -16.681 -3.789 -14.654 1.00 92.00 177 ASP A O 1
ATOM 1351 N N . GLY A 1 178 ? -14.525 -3.999 -15.230 1.00 90.88 178 GLY A N 1
ATOM 1352 C CA . GLY A 1 178 ? -14.144 -2.606 -15.023 1.00 90.88 178 GLY A CA 1
ATOM 1353 C C . GLY A 1 178 ? -13.825 -2.251 -13.570 1.00 90.88 178 GLY A C 1
ATOM 1354 O O . GLY A 1 178 ? -13.578 -1.078 -13.288 1.00 90.88 178 GLY A O 1
ATOM 1355 N N . VAL A 1 179 ? -13.818 -3.221 -12.649 1.00 88.19 179 VAL A N 1
ATOM 1356 C CA . VAL A 1 179 ? -13.516 -2.980 -11.233 1.00 88.19 179 VAL A CA 1
ATOM 1357 C C . VAL A 1 179 ? -11.996 -2.926 -11.024 1.00 88.19 179 VAL A C 1
ATOM 1359 O O . VAL A 1 179 ? -11.280 -3.815 -11.493 1.00 88.19 179 VAL A O 1
ATOM 1362 N N . PRO A 1 180 ? -11.464 -1.905 -10.324 1.00 85.88 180 PRO A N 1
ATOM 1363 C CA . PRO A 1 180 ? -10.048 -1.847 -9.978 1.00 85.88 180 PRO A CA 1
ATOM 1364 C C . PRO A 1 180 ? -9.594 -3.025 -9.107 1.00 85.88 180 PRO A C 1
ATOM 1366 O O . PRO A 1 180 ? -10.238 -3.364 -8.113 1.00 85.88 180 PRO A O 1
ATOM 1369 N N . VAL A 1 181 ? -8.445 -3.615 -9.442 1.00 87.00 181 VAL A N 1
ATOM 1370 C CA . VAL A 1 181 ? -7.851 -4.739 -8.707 1.00 87.00 181 VAL A CA 1
ATOM 1371 C C . VAL A 1 181 ? -6.632 -4.260 -7.921 1.00 87.00 181 VAL A C 1
ATOM 1373 O O . VAL A 1 181 ? -5.546 -4.059 -8.464 1.00 87.00 181 VAL A O 1
ATOM 1376 N N . ALA A 1 182 ? -6.815 -4.060 -6.615 1.00 82.75 182 ALA A N 1
ATOM 1377 C CA . ALA A 1 182 ? -5.823 -3.418 -5.749 1.00 82.75 182 ALA A CA 1
ATOM 1378 C C . ALA A 1 182 ? -4.596 -4.288 -5.406 1.00 82.75 182 ALA A C 1
ATOM 1380 O O . ALA A 1 182 ? -3.549 -3.751 -5.051 1.00 82.75 182 ALA A O 1
ATOM 1381 N N . ASN A 1 183 ? -4.708 -5.616 -5.497 1.00 90.25 183 ASN A N 1
ATOM 1382 C CA . ASN A 1 183 ? -3.659 -6.575 -5.125 1.00 90.25 183 ASN A CA 1
ATOM 1383 C C . ASN A 1 183 ? -2.834 -7.072 -6.320 1.00 90.25 183 ASN A C 1
ATOM 1385 O O . ASN A 1 183 ? -2.338 -8.201 -6.298 1.00 90.25 183 ASN A O 1
ATOM 1389 N N . VAL A 1 184 ? -2.716 -6.243 -7.360 1.00 93.31 184 VAL A N 1
ATOM 1390 C CA . VAL A 1 184 ? -1.816 -6.496 -8.486 1.00 93.31 184 VAL A CA 1
ATOM 1391 C C . VAL A 1 184 ? -0.430 -5.943 -8.183 1.00 93.31 184 VAL A C 1
ATOM 1393 O O . VAL A 1 184 ? -0.282 -4.778 -7.813 1.00 93.31 184 VAL A O 1
ATOM 1396 N N . PHE A 1 185 ? 0.579 -6.786 -8.391 1.00 93.44 185 PHE A N 1
ATOM 1397 C CA . PHE A 1 185 ? 1.975 -6.478 -8.126 1.00 93.44 185 PHE A CA 1
ATOM 1398 C C . PHE A 1 185 ? 2.857 -6.615 -9.380 1.00 93.44 185 PHE A C 1
ATOM 1400 O O . PHE A 1 185 ? 2.570 -7.441 -10.256 1.00 93.44 185 PHE A O 1
ATOM 1407 N N . PRO A 1 186 ? 3.949 -5.833 -9.459 1.00 93.00 186 PRO A N 1
ATOM 1408 C CA . PRO A 1 186 ? 4.291 -4.747 -8.537 1.00 93.00 186 PRO A CA 1
ATOM 1409 C C . PRO A 1 186 ? 3.365 -3.532 -8.718 1.00 93.00 186 PRO A C 1
ATOM 1411 O O . PRO A 1 186 ? 2.817 -3.317 -9.802 1.00 93.00 186 PRO A O 1
ATOM 1414 N N . GLN A 1 187 ? 3.197 -2.721 -7.671 1.00 90.25 187 GLN A N 1
ATOM 1415 C CA . GLN A 1 187 ? 2.294 -1.569 -7.733 1.00 90.25 187 GLN A CA 1
ATOM 1416 C C . GLN A 1 187 ? 2.826 -0.471 -8.664 1.00 90.25 187 GLN A C 1
ATOM 1418 O O . GLN A 1 187 ? 4.022 -0.161 -8.685 1.00 90.25 187 GLN A O 1
ATOM 1423 N N . GLN A 1 188 ? 1.928 0.148 -9.435 1.00 88.06 188 GLN A N 1
ATOM 1424 C CA . GLN A 1 188 ? 2.266 1.224 -10.367 1.00 88.06 188 GLN A CA 1
ATOM 1425 C C . GLN A 1 188 ? 1.772 2.565 -9.846 1.00 88.06 188 GLN A C 1
ATOM 1427 O O . GLN A 1 188 ? 0.582 2.747 -9.616 1.00 88.06 188 GLN A O 1
ATOM 1432 N N . TYR A 1 189 ? 2.686 3.519 -9.710 1.00 88.31 189 TYR A N 1
ATOM 1433 C CA . TYR A 1 189 ? 2.372 4.875 -9.279 1.00 88.31 189 TYR A CA 1
ATOM 1434 C C . TYR A 1 189 ? 2.697 5.858 -10.387 1.00 88.31 189 TYR A C 1
ATOM 1436 O O . TYR A 1 189 ? 3.755 5.781 -11.012 1.00 88.31 189 TYR A O 1
ATOM 1444 N N . VAL A 1 190 ? 1.783 6.788 -10.624 1.00 88.44 190 VAL A N 1
ATOM 1445 C CA . VAL A 1 190 ? 1.900 7.794 -11.678 1.00 88.44 190 VAL A CA 1
ATOM 1446 C C . VAL A 1 190 ? 1.727 9.183 -11.107 1.00 88.44 190 VAL A C 1
ATOM 1448 O O . VAL A 1 190 ? 0.979 9.367 -10.154 1.00 88.44 190 VAL A O 1
ATOM 1451 N N . LEU A 1 191 ? 2.416 10.162 -11.693 1.00 89.00 191 LEU A N 1
ATOM 1452 C CA . LEU A 1 191 ? 2.194 11.561 -11.338 1.00 89.00 191 LEU A CA 1
ATOM 1453 C C . LEU A 1 191 ? 0.719 11.907 -11.559 1.00 89.00 191 LEU A C 1
ATOM 1455 O O . LEU A 1 191 ? 0.165 11.620 -12.621 1.00 89.00 191 LEU A O 1
ATOM 1459 N N . ASP A 1 192 ? 0.120 12.545 -10.560 1.00 84.69 192 ASP A N 1
ATOM 1460 C CA . ASP A 1 192 ? -1.274 12.999 -10.587 1.00 84.69 192 ASP A CA 1
ATOM 1461 C C . ASP A 1 192 ? -1.500 14.162 -11.580 1.00 84.69 192 ASP A C 1
ATOM 1463 O O . ASP A 1 192 ? -2.622 14.470 -11.975 1.00 84.69 192 ASP A O 1
ATOM 1467 N N . GLY A 1 193 ? -0.417 14.821 -12.007 1.00 84.19 193 GLY A N 1
ATOM 1468 C CA . GLY A 1 193 ? -0.447 15.991 -12.881 1.00 84.19 193 GLY A CA 1
ATOM 1469 C C . GLY A 1 193 ? -0.892 17.283 -12.186 1.00 84.19 193 GLY A C 1
ATOM 1470 O O . GLY A 1 193 ? -1.000 18.314 -12.850 1.00 84.19 193 GLY A O 1
ATOM 1471 N N . SER A 1 194 ? -1.117 17.267 -10.869 1.00 84.19 194 SER A N 1
ATOM 1472 C CA . SER A 1 194 ? -1.572 18.431 -10.100 1.00 84.19 194 SER A CA 1
ATOM 1473 C C . SER A 1 194 ? -0.460 19.455 -9.861 1.00 84.19 194 SER A C 1
ATOM 1475 O O . SER A 1 194 ? -0.740 20.622 -9.572 1.00 84.19 194 SER A O 1
ATOM 1477 N N . GLY A 1 195 ? 0.802 19.027 -9.988 1.00 83.56 195 GLY A N 1
ATOM 1478 C CA . GLY A 1 195 ? 1.970 19.848 -9.675 1.00 83.56 195 GLY A CA 1
ATOM 1479 C C . GLY A 1 195 ? 2.083 20.141 -8.179 1.00 83.56 195 GLY A C 1
ATOM 1480 O O . GLY A 1 195 ? 2.506 21.236 -7.799 1.00 83.56 195 GLY A O 1
ATOM 1481 N N . ARG A 1 196 ? 1.664 19.195 -7.331 1.00 87.25 196 ARG A N 1
ATOM 1482 C CA . ARG A 1 196 ? 1.716 19.299 -5.870 1.00 87.25 196 ARG A CA 1
ATOM 1483 C C . ARG A 1 196 ? 2.548 18.179 -5.251 1.00 87.25 196 ARG A C 1
ATOM 1485 O O . ARG A 1 196 ? 2.750 17.123 -5.849 1.00 87.25 196 ARG A O 1
ATOM 1492 N N . ASP A 1 197 ? 3.045 18.442 -4.051 1.00 85.88 197 ASP A N 1
ATOM 1493 C CA . ASP A 1 197 ? 3.668 17.441 -3.194 1.00 85.88 197 ASP A CA 1
ATOM 1494 C C . ASP A 1 197 ? 2.610 16.586 -2.478 1.00 85.88 197 ASP A C 1
ATOM 1496 O O . ASP A 1 197 ? 1.402 16.827 -2.566 1.00 85.88 197 ASP A O 1
ATOM 1500 N N . LEU A 1 198 ? 3.081 15.599 -1.717 1.00 80.81 198 LEU A N 1
ATOM 1501 C CA . LEU A 1 198 ? 2.252 14.701 -0.903 1.00 80.81 198 LEU A CA 1
ATOM 1502 C C . LEU A 1 198 ? 1.425 15.424 0.182 1.00 80.81 198 LEU A C 1
ATOM 1504 O O . LEU A 1 198 ? 0.470 14.858 0.707 1.00 80.81 198 LEU A O 1
ATOM 1508 N N . ASN A 1 199 ? 1.760 16.677 0.509 1.00 84.25 199 ASN A N 1
ATOM 1509 C CA . ASN A 1 199 ? 1.029 17.524 1.456 1.00 84.25 199 ASN A CA 1
ATOM 1510 C C . ASN A 1 199 ? 0.045 18.480 0.753 1.00 84.25 199 ASN A C 1
ATOM 1512 O O . ASN A 1 199 ? -0.571 19.328 1.404 1.00 84.25 199 ASN A O 1
ATOM 1516 N N . GLY A 1 200 ? -0.094 18.387 -0.573 1.00 84.50 200 GLY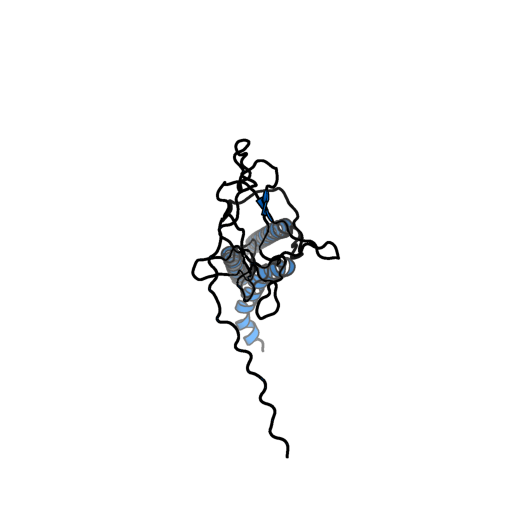 A N 1
ATOM 1517 C CA . GLY A 1 200 ? -0.931 19.272 -1.381 1.00 84.50 200 GLY A CA 1
ATOM 1518 C C . GLY A 1 200 ? -0.323 20.656 -1.639 1.00 84.50 200 GLY A C 1
ATOM 1519 O O . GLY A 1 200 ? -1.012 21.546 -2.155 1.00 84.50 200 GLY A O 1
ATOM 1520 N N . VAL A 1 201 ? 0.950 20.871 -1.312 1.00 87.94 201 VAL A N 1
ATOM 1521 C CA . VAL A 1 201 ? 1.675 22.124 -1.547 1.00 87.94 201 VAL A CA 1
ATOM 1522 C C . VAL A 1 201 ? 2.169 22.159 -2.996 1.00 87.94 201 VAL A C 1
ATOM 1524 O O . VAL A 1 201 ? 2.747 21.182 -3.463 1.00 87.94 201 VAL A O 1
ATOM 1527 N N . PRO A 1 202 ? 1.969 23.261 -3.744 1.00 90.06 202 PRO A N 1
ATOM 1528 C CA . PRO A 1 202 ? 2.510 23.387 -5.094 1.00 90.06 202 PRO A CA 1
ATOM 1529 C C . PRO A 1 202 ? 4.034 23.229 -5.118 1.00 90.06 202 PRO A C 1
ATOM 1531 O O . PRO A 1 202 ? 4.737 23.895 -4.356 1.00 90.06 202 PRO A O 1
ATOM 1534 N N . VAL A 1 203 ? 4.538 22.405 -6.033 1.00 88.44 203 VAL A N 1
ATOM 1535 C CA . VAL A 1 203 ? 5.978 22.222 -6.257 1.00 88.44 203 VAL A CA 1
ATOM 1536 C C . VAL A 1 203 ? 6.457 23.035 -7.467 1.00 88.44 203 VAL A C 1
ATOM 1538 O O . VAL A 1 203 ? 5.658 23.367 -8.348 1.00 88.44 203 VAL A O 1
ATOM 1541 N N . PRO A 1 204 ? 7.753 23.398 -7.546 1.00 89.19 204 PRO A N 1
ATOM 1542 C CA . PRO A 1 204 ? 8.294 24.104 -8.704 1.00 89.19 204 PRO A CA 1
ATOM 1543 C C . PRO A 1 204 ? 8.057 23.341 -10.013 1.00 89.19 204 PRO A C 1
ATOM 1545 O O . PRO A 1 204 ? 8.173 22.116 -10.065 1.00 89.19 204 PRO A O 1
ATOM 1548 N N . LEU A 1 205 ? 7.775 24.065 -11.098 1.00 84.94 205 LEU A N 1
ATOM 1549 C CA . LEU A 1 205 ? 7.614 23.451 -12.417 1.00 84.94 205 LEU A CA 1
ATOM 1550 C C . LEU A 1 205 ? 8.880 22.677 -12.812 1.00 84.94 205 LEU A C 1
ATOM 1552 O O . LEU A 1 205 ? 9.986 23.206 -12.726 1.00 84.94 205 LEU A O 1
ATOM 1556 N N . GLY A 1 206 ? 8.700 21.431 -13.257 1.00 83.06 206 GLY A N 1
ATOM 1557 C CA . GLY A 1 206 ? 9.797 20.547 -13.662 1.00 83.06 206 GLY A CA 1
ATOM 1558 C C . GLY A 1 206 ? 10.565 19.890 -12.510 1.00 83.06 206 GLY A C 1
ATOM 1559 O O . GLY A 1 206 ? 11.577 19.252 -12.773 1.00 83.06 206 GLY A O 1
ATOM 1560 N N . SER A 1 207 ? 10.113 20.035 -11.258 1.00 86.31 207 SER A N 1
ATOM 1561 C CA . SER A 1 207 ? 10.717 19.338 -10.109 1.00 86.31 207 SER A CA 1
ATOM 1562 C C . SER A 1 207 ? 10.327 17.861 -10.011 1.00 86.31 207 SER A C 1
ATOM 1564 O O . SER A 1 207 ? 11.115 17.068 -9.508 1.00 86.31 207 SER A O 1
ATOM 1566 N N . CYS A 1 208 ? 9.149 17.487 -10.518 1.00 87.50 208 CYS A N 1
ATOM 1567 C CA . CYS A 1 208 ? 8.701 16.099 -10.543 1.00 87.50 208 CYS A CA 1
ATOM 1568 C C . CYS A 1 208 ? 9.322 15.344 -11.709 1.00 87.50 208 CYS A C 1
ATOM 1570 O O . CYS A 1 208 ? 9.136 15.730 -12.869 1.00 87.50 208 CYS A O 1
ATOM 1572 N N . ASP A 1 209 ? 9.989 14.236 -11.409 1.00 85.69 209 ASP A N 1
ATOM 1573 C CA . ASP A 1 209 ? 10.594 13.386 -12.422 1.00 85.69 209 ASP A CA 1
ATOM 1574 C C . ASP A 1 209 ? 9.696 12.166 -12.687 1.00 85.69 209 ASP A C 1
ATOM 1576 O O . ASP A 1 209 ? 9.556 11.240 -11.886 1.00 85.69 209 ASP A O 1
ATOM 1580 N N . ALA A 1 210 ? 9.042 12.172 -13.848 1.00 81.75 210 ALA A N 1
ATOM 1581 C CA . ALA A 1 210 ? 8.206 11.060 -14.299 1.00 81.75 210 ALA A CA 1
ATOM 1582 C C . ALA A 1 210 ? 9.025 9.832 -14.734 1.00 81.75 210 ALA A C 1
ATOM 1584 O O . ALA A 1 210 ? 8.453 8.775 -14.992 1.00 81.75 210 ALA A O 1
ATOM 1585 N N . THR A 1 211 ? 10.342 9.987 -14.874 1.00 83.06 211 THR A N 1
ATOM 1586 C CA . THR A 1 211 ? 11.257 8.997 -15.447 1.00 83.06 211 THR A CA 1
ATOM 1587 C C . THR A 1 211 ? 12.116 8.290 -14.409 1.00 83.06 211 THR A C 1
ATOM 1589 O O . THR A 1 211 ? 12.859 7.381 -14.784 1.00 83.06 211 THR A O 1
ATOM 1592 N N . VAL A 1 212 ? 11.997 8.647 -13.120 1.00 82.31 212 VAL A N 1
ATOM 1593 C CA . VAL A 1 212 ? 12.686 7.921 -12.044 1.00 82.31 212 VAL A CA 1
ATOM 1594 C C . VAL A 1 212 ? 12.300 6.453 -12.145 1.00 82.31 212 VAL A C 1
ATOM 1596 O O . VAL A 1 212 ? 11.119 6.107 -12.122 1.00 82.31 212 VAL A O 1
ATOM 1599 N N . GLN A 1 213 ? 13.301 5.593 -12.288 1.00 78.88 213 GLN A N 1
ATOM 1600 C CA . GLN A 1 213 ? 13.101 4.154 -12.319 1.00 78.88 213 GLN A CA 1
ATOM 1601 C C . GLN A 1 213 ? 13.173 3.586 -10.910 1.00 78.88 213 GLN A C 1
ATOM 1603 O O . GLN A 1 213 ? 13.922 4.077 -10.060 1.00 78.88 213 GLN A O 1
ATOM 1608 N N . ARG A 1 214 ? 12.385 2.536 -10.673 1.00 82.12 214 ARG A N 1
ATOM 1609 C CA . ARG A 1 214 ? 12.439 1.796 -9.417 1.00 82.12 214 ARG A CA 1
ATOM 1610 C C . ARG A 1 214 ? 13.861 1.246 -9.222 1.00 82.12 214 ARG A C 1
ATOM 1612 O O . ARG A 1 214 ? 14.461 0.811 -10.202 1.00 82.12 214 ARG A O 1
ATOM 1619 N N . PRO A 1 215 ? 14.389 1.222 -7.986 1.00 80.44 215 PRO A N 1
ATOM 1620 C CA . PRO A 1 215 ? 15.662 0.571 -7.712 1.00 80.44 215 PRO A CA 1
ATOM 1621 C C . PRO A 1 215 ? 15.675 -0.898 -8.159 1.00 80.44 215 PRO A C 1
ATOM 1623 O O . PRO A 1 215 ? 14.745 -1.648 -7.851 1.00 80.44 215 PRO A O 1
ATOM 1626 N N . ASP A 1 216 ? 16.752 -1.308 -8.831 1.00 80.06 216 ASP A N 1
ATOM 1627 C CA . ASP A 1 216 ? 16.986 -2.708 -9.188 1.00 80.06 216 ASP A CA 1
ATOM 1628 C C . ASP A 1 216 ? 17.241 -3.558 -7.936 1.00 80.06 216 ASP A C 1
ATOM 1630 O O . ASP A 1 216 ? 17.956 -3.154 -7.012 1.00 80.06 216 ASP A O 1
ATOM 1634 N N . VAL A 1 217 ? 16.689 -4.773 -7.920 1.00 83.75 217 VAL A N 1
ATOM 1635 C CA . VAL A 1 217 ? 16.865 -5.734 -6.825 1.00 83.75 217 VAL A CA 1
ATOM 1636 C C . VAL A 1 217 ? 17.746 -6.886 -7.293 1.00 83.75 217 VAL A C 1
ATOM 1638 O O . VAL A 1 217 ? 17.470 -7.528 -8.303 1.00 83.75 217 VAL A O 1
ATOM 1641 N N . ALA A 1 218 ? 18.802 -7.183 -6.533 1.00 80.50 218 ALA A N 1
ATOM 1642 C CA . ALA A 1 218 ? 19.633 -8.354 -6.782 1.00 80.50 218 ALA A CA 1
ATOM 1643 C C . ALA A 1 218 ? 18.886 -9.634 -6.366 1.00 80.50 218 ALA A C 1
ATOM 1645 O O . ALA A 1 218 ? 18.663 -9.868 -5.176 1.00 80.50 218 ALA A O 1
ATOM 1646 N N . VAL A 1 219 ? 18.514 -10.463 -7.343 1.00 83.44 219 VAL A N 1
ATOM 1647 C CA . VAL A 1 219 ? 17.783 -11.718 -7.114 1.00 83.44 219 VAL A CA 1
ATOM 1648 C C . VAL A 1 219 ? 18.774 -12.874 -6.893 1.00 83.44 219 VAL A C 1
ATOM 1650 O O . VAL A 1 219 ? 19.747 -12.996 -7.644 1.00 83.44 219 VAL A O 1
ATOM 1653 N N . PRO A 1 220 ? 18.584 -13.728 -5.869 1.00 80.25 220 PRO A N 1
ATOM 1654 C CA . PRO A 1 220 ? 19.404 -14.923 -5.691 1.00 80.25 220 PRO A CA 1
ATOM 1655 C C . PRO A 1 220 ? 19.162 -15.937 -6.818 1.00 80.25 220 PRO A C 1
ATOM 1657 O O . PRO A 1 220 ? 18.031 -16.127 -7.254 1.00 80.25 220 PRO A O 1
ATOM 1660 N N . GLN A 1 221 ? 20.216 -16.633 -7.255 1.00 80.00 221 GLN A N 1
ATOM 1661 C CA . GLN A 1 221 ? 20.089 -17.715 -8.234 1.00 80.00 221 GLN A CA 1
ATOM 1662 C C . GLN A 1 221 ? 19.751 -19.037 -7.545 1.00 80.00 221 GLN A C 1
ATOM 1664 O O . GLN A 1 221 ? 20.479 -19.486 -6.653 1.00 80.00 221 GLN A O 1
ATOM 1669 N N . PHE A 1 222 ? 18.669 -19.675 -7.983 1.00 75.50 222 PHE A N 1
ATOM 1670 C CA . PHE A 1 222 ? 18.325 -21.024 -7.554 1.00 75.50 222 PHE A CA 1
ATOM 1671 C C . PHE A 1 222 ? 19.092 -22.066 -8.383 1.00 75.50 222 PHE A C 1
ATOM 1673 O O . PHE A 1 222 ? 19.341 -21.857 -9.573 1.00 75.50 222 PHE A O 1
ATOM 1680 N N . PRO A 1 223 ? 19.495 -23.202 -7.786 1.00 78.31 223 PRO A N 1
ATOM 1681 C CA . PRO A 1 223 ? 20.071 -24.301 -8.548 1.00 78.31 223 PRO A CA 1
ATOM 1682 C C . PRO A 1 223 ? 19.031 -24.863 -9.525 1.00 78.31 223 PRO A C 1
ATOM 1684 O O . PRO A 1 223 ? 17.863 -25.024 -9.170 1.00 78.31 223 PRO A O 1
ATOM 1687 N N . ALA A 1 224 ? 19.467 -25.195 -10.744 1.00 75.38 224 ALA A N 1
ATOM 1688 C CA . ALA A 1 224 ? 18.605 -25.827 -11.735 1.00 75.38 224 ALA A CA 1
ATOM 1689 C C . ALA A 1 224 ? 17.969 -27.095 -11.148 1.00 75.38 224 ALA A C 1
ATOM 1691 O O . ALA A 1 224 ? 18.650 -27.909 -10.519 1.00 75.38 224 ALA A O 1
ATOM 1692 N N . SER A 1 225 ? 16.661 -27.262 -11.349 1.00 72.19 225 SER A N 1
ATOM 1693 C CA . SER A 1 225 ? 15.961 -28.463 -10.903 1.00 72.19 225 SER A CA 1
ATOM 1694 C C . SER A 1 225 ? 16.532 -29.672 -11.636 1.00 72.19 225 SER A C 1
ATOM 1696 O O . SER A 1 225 ? 16.326 -29.833 -12.838 1.00 72.19 225 SER A O 1
ATOM 1698 N N . THR A 1 226 ? 17.260 -30.535 -10.927 1.00 60.22 226 THR A N 1
ATOM 1699 C CA . THR A 1 226 ? 17.622 -31.848 -11.455 1.00 60.22 226 THR A CA 1
ATOM 1700 C C . THR A 1 226 ? 16.322 -32.622 -11.614 1.00 60.22 226 THR A C 1
ATOM 1702 O O . THR A 1 226 ? 15.750 -33.084 -10.627 1.00 60.22 226 THR A O 1
ATOM 1705 N N . SER A 1 227 ? 15.816 -32.732 -12.841 1.00 59.75 227 SER A N 1
ATOM 1706 C CA . SER A 1 227 ? 14.695 -33.612 -13.149 1.00 59.75 227 SER A CA 1
ATOM 1707 C C . SER A 1 227 ? 15.075 -35.018 -12.691 1.00 59.75 227 SER A C 1
ATOM 1709 O O . SER A 1 227 ? 15.964 -35.644 -13.276 1.00 59.75 227 SER A O 1
ATOM 1711 N N . VAL A 1 228 ? 14.452 -35.502 -11.616 1.00 58.41 228 VAL A N 1
ATOM 1712 C CA . VAL A 1 228 ? 14.549 -36.908 -11.229 1.00 58.41 228 VAL A CA 1
ATOM 1713 C C . VAL A 1 228 ? 13.877 -37.674 -12.357 1.00 58.41 228 VAL A C 1
ATOM 1715 O O . VAL A 1 228 ? 12.655 -37.670 -12.466 1.00 58.41 228 VAL A O 1
ATOM 1718 N N . SER A 1 229 ? 14.688 -38.242 -13.252 1.00 61.41 229 SER A N 1
ATOM 1719 C CA . SER A 1 229 ? 14.201 -39.130 -14.300 1.00 61.41 229 SER A CA 1
ATOM 1720 C C . SER A 1 229 ? 13.457 -40.258 -13.607 1.00 61.41 229 SER A C 1
ATOM 1722 O O . SER A 1 229 ? 14.050 -41.013 -12.837 1.00 61.41 229 SER A O 1
ATOM 1724 N N . GLU A 1 230 ? 12.154 -40.313 -13.846 1.00 58.19 230 GLU A N 1
ATOM 1725 C CA . GLU A 1 230 ? 11.258 -41.357 -13.384 1.00 58.19 230 GLU A CA 1
ATOM 1726 C C . GLU A 1 230 ? 11.873 -42.710 -13.764 1.00 58.19 230 GLU A C 1
ATOM 1728 O O . GLU A 1 230 ? 12.013 -43.052 -14.940 1.00 58.19 230 GLU A O 1
ATOM 1733 N N . ALA A 1 231 ? 12.385 -43.427 -12.763 1.00 62.16 231 ALA A N 1
ATOM 1734 C CA . ALA A 1 231 ? 12.960 -44.742 -12.964 1.00 62.16 231 ALA A CA 1
ATOM 1735 C C . ALA A 1 231 ? 11.815 -45.691 -13.325 1.00 62.16 231 ALA A C 1
ATOM 1737 O O . ALA A 1 231 ? 10.982 -46.016 -12.480 1.00 62.16 231 ALA A O 1
ATOM 1738 N N . THR A 1 232 ? 11.775 -46.114 -14.588 1.00 66.94 232 THR A N 1
ATOM 1739 C CA . THR A 1 232 ? 10.896 -47.176 -15.078 1.00 66.94 232 THR A CA 1
ATOM 1740 C C . THR A 1 232 ? 10.988 -48.385 -14.139 1.00 66.94 232 THR A C 1
ATOM 1742 O O . THR A 1 232 ? 12.098 -48.882 -13.918 1.00 66.94 232 THR A O 1
ATOM 1745 N N . PRO A 1 233 ? 9.874 -48.877 -13.567 1.00 66.88 233 PRO A N 1
ATOM 1746 C CA . PRO A 1 233 ? 9.916 -50.067 -12.729 1.00 66.88 233 PRO A CA 1
ATOM 1747 C C . PRO A 1 233 ? 10.304 -51.286 -13.586 1.00 66.88 233 PRO A C 1
ATOM 1749 O O . PRO A 1 233 ? 9.920 -51.352 -14.758 1.00 66.88 233 PRO A O 1
ATOM 1752 N N . PRO A 1 234 ? 11.073 -52.249 -13.045 1.00 64.56 234 PRO A N 1
ATOM 1753 C CA . PRO A 1 234 ? 11.415 -53.461 -13.775 1.00 64.56 234 PRO A CA 1
ATOM 1754 C C . PRO A 1 234 ? 10.139 -54.277 -14.013 1.00 64.56 234 PRO A C 1
ATOM 1756 O O . PRO A 1 234 ? 9.391 -54.541 -13.075 1.00 64.56 234 PRO A O 1
ATOM 1759 N N . GLY A 1 235 ? 9.882 -54.619 -15.276 1.00 64.69 235 GLY A N 1
ATOM 1760 C CA . GLY A 1 235 ? 8.792 -55.509 -15.668 1.00 64.69 235 GLY A CA 1
ATOM 1761 C C . GLY A 1 235 ? 9.069 -56.958 -15.261 1.00 64.69 235 GLY A C 1
ATOM 1762 O O . GLY A 1 235 ? 10.225 -57.387 -15.290 1.00 64.69 235 GLY A O 1
ATOM 1763 N N . ASP A 1 236 ? 7.992 -57.648 -14.880 1.00 58.12 236 ASP A N 1
ATOM 1764 C CA . ASP A 1 236 ? 7.925 -59.076 -14.532 1.00 58.12 236 ASP A CA 1
ATOM 1765 C C . ASP A 1 236 ? 8.347 -60.018 -15.676 1.00 58.12 236 ASP A C 1
ATOM 1767 O O . ASP A 1 236 ? 8.050 -59.711 -16.858 1.00 58.12 236 ASP A O 1
#